Protein AF-A0AA85K5M0-F1 (afdb_monomer_lite)

Organism: Trichobilharzia regenti (NCBI:txid157069)

Foldseek 3Di:
DDDDDDDPPPPPPPPPPPAWEWPDDPPDPDAKEWEQDLVVQFIDIPPFQFIDADVPWWWDWKDKAADPVDDDQPQKGKAADGGVRRGIGIGGHNVSVVVCVVVVVDPCPVQKDKIWMKIWIPDVVTHIYDIGIYMYGYPDDQPWAWPDPDDDFDDDLQADFPDWGDFTATHGNVQVVVCVVPPDPDDRPDDSQNQQSVFDDDLVDQWTQHSSRTIGGRDRNHPPPPPPPVPD

Secondary structure (DSSP, 8-state):
--------------------EESS-TT----EEEEEETTTTEEEEES--BEE--TT--EEEEEEE--SS-PPPTTEEEEEEETTTTEEEEEE-HHHHHHHHHTT--GGGGSEEEEEEEEEESSSSPPBPPPEEEEEEEE-----EES-S-------TTPPTT-EEEE--EE-HHHHHHHTTS-------S--GGGGGG-B--TTSSEEE-TT-EEEESS-S--TTSSSSS--

Structure (mmCIF, N/CA/C/O backbone):
data_AF-A0AA85K5M0-F1
#
_entry.id   AF-A0AA85K5M0-F1
#
loop_
_atom_site.group_PDB
_atom_site.id
_atom_site.type_symbol
_atom_site.label_atom_id
_atom_site.label_alt_id
_atom_site.label_comp_id
_atom_site.label_asym_id
_atom_site.label_entity_id
_atom_site.label_seq_id
_atom_site.pdbx_PDB_ins_code
_atom_site.Cartn_x
_atom_site.Cartn_y
_atom_site.Cartn_z
_atom_site.occupancy
_atom_site.B_iso_or_equiv
_atom_site.auth_seq_id
_atom_site.auth_comp_id
_atom_site.auth_asym_id
_atom_site.auth_atom_id
_atom_site.pdbx_PDB_model_num
ATOM 1 N N . MET A 1 1 ? 5.927 -4.311 75.754 1.00 37.75 1 MET A N 1
ATOM 2 C CA . MET A 1 1 ? 5.612 -3.645 74.472 1.00 37.75 1 MET A CA 1
ATOM 3 C C . MET A 1 1 ? 6.163 -4.507 73.346 1.00 37.75 1 MET A C 1
ATOM 5 O O . MET A 1 1 ? 7.372 -4.647 73.253 1.00 37.75 1 MET A O 1
ATOM 9 N N . LYS A 1 2 ? 5.296 -5.177 72.578 1.00 33.94 2 LYS A N 1
ATOM 10 C CA . LYS A 1 2 ? 5.687 -5.933 71.378 1.00 33.94 2 LYS A CA 1
ATOM 11 C C . LYS A 1 2 ? 5.395 -5.042 70.173 1.00 33.94 2 LYS A C 1
ATOM 13 O O . LYS A 1 2 ? 4.240 -4.689 69.964 1.00 33.94 2 LYS A O 1
ATOM 18 N N . CYS A 1 3 ? 6.429 -4.654 69.432 1.00 29.25 3 CYS A N 1
ATOM 19 C CA . CYS A 1 3 ? 6.264 -3.997 68.139 1.00 29.25 3 CYS A CA 1
ATOM 20 C C . CYS A 1 3 ? 5.833 -5.045 67.113 1.00 29.25 3 CYS A C 1
ATOM 22 O O . CYS A 1 3 ? 6.637 -5.868 66.679 1.00 29.25 3 CYS A O 1
ATOM 24 N N . THR A 1 4 ? 4.556 -5.029 66.748 1.00 36.41 4 THR A N 1
ATOM 25 C CA . THR A 1 4 ? 4.023 -5.776 65.609 1.00 36.41 4 THR A CA 1
ATOM 26 C C . THR A 1 4 ? 4.280 -4.941 64.359 1.00 36.41 4 THR A C 1
ATOM 28 O O . THR A 1 4 ? 3.673 -3.888 64.178 1.00 36.41 4 THR A O 1
ATOM 31 N N . SER A 1 5 ? 5.221 -5.376 63.523 1.00 33.84 5 SER A N 1
ATOM 32 C CA . SER A 1 5 ? 5.479 -4.748 62.227 1.00 33.84 5 SER A CA 1
ATOM 33 C C . SER A 1 5 ? 4.389 -5.187 61.249 1.00 33.84 5 SER A C 1
ATOM 35 O O . SER A 1 5 ? 4.289 -6.369 60.918 1.00 33.84 5 SER A O 1
ATOM 37 N N . ALA A 1 6 ? 3.531 -4.254 60.842 1.00 35.66 6 ALA A N 1
ATOM 38 C CA . ALA A 1 6 ? 2.532 -4.481 59.809 1.00 35.66 6 ALA A CA 1
ATOM 39 C C . ALA A 1 6 ? 3.217 -4.409 58.439 1.00 35.66 6 ALA A C 1
ATOM 41 O O . ALA A 1 6 ? 3.643 -3.344 57.995 1.00 35.66 6 ALA A O 1
ATOM 42 N N . ILE A 1 7 ? 3.332 -5.557 57.775 1.00 39.47 7 ILE A N 1
ATOM 43 C CA . ILE A 1 7 ? 3.756 -5.633 56.378 1.00 39.47 7 ILE A CA 1
ATOM 44 C C . ILE A 1 7 ? 2.566 -5.178 55.531 1.00 39.47 7 ILE A C 1
ATOM 46 O O . ILE A 1 7 ? 1.594 -5.910 55.349 1.00 39.47 7 ILE A O 1
ATOM 50 N N . VAL A 1 8 ? 2.632 -3.942 55.043 1.00 36.53 8 VAL A N 1
ATOM 51 C CA . VAL A 1 8 ? 1.703 -3.417 54.042 1.00 36.53 8 VAL A CA 1
ATOM 52 C C . VAL A 1 8 ? 2.084 -4.038 52.702 1.00 36.53 8 VAL A C 1
ATOM 54 O O . VAL A 1 8 ? 3.072 -3.651 52.080 1.00 36.53 8 VAL A O 1
ATOM 57 N N . PHE A 1 9 ? 1.310 -5.027 52.259 1.00 35.47 9 PHE A N 1
ATOM 58 C CA . PHE A 1 9 ? 1.360 -5.497 50.880 1.00 35.47 9 PHE A CA 1
ATOM 59 C C . PHE A 1 9 ? 0.797 -4.396 49.976 1.00 35.47 9 PHE A C 1
ATOM 61 O O . PHE A 1 9 ? -0.416 -4.239 49.843 1.00 35.47 9 PHE A O 1
ATOM 68 N N . LEU A 1 10 ? 1.687 -3.625 49.351 1.00 37.56 10 LEU A N 1
ATOM 69 C CA . LEU A 1 10 ? 1.360 -2.830 48.172 1.00 37.56 10 LEU A CA 1
ATOM 70 C C . LEU A 1 10 ? 1.069 -3.807 47.027 1.00 37.56 10 LEU A C 1
ATOM 72 O O . LEU A 1 10 ? 1.959 -4.213 46.281 1.00 37.56 10 LEU A O 1
ATOM 76 N N . LEU A 1 11 ? -0.192 -4.222 46.921 1.00 37.44 11 LEU A N 1
ATOM 77 C CA . LEU A 1 11 ? -0.735 -4.806 45.704 1.00 37.44 11 LEU A CA 1
ATOM 78 C C . LEU A 1 11 ? -0.632 -3.738 44.612 1.00 37.44 11 LEU A C 1
ATOM 80 O O . LEU A 1 11 ? -1.493 -2.868 44.494 1.00 37.44 11 LEU A O 1
ATOM 84 N N . ASN A 1 12 ? 0.443 -3.800 43.824 1.00 34.97 12 ASN A N 1
ATOM 85 C CA . ASN A 1 12 ? 0.511 -3.159 42.518 1.00 34.97 12 ASN A CA 1
ATOM 86 C C . ASN A 1 12 ? -0.562 -3.807 41.638 1.00 34.97 12 ASN A C 1
ATOM 88 O O . ASN A 1 12 ? -0.304 -4.760 40.904 1.00 34.97 12 ASN A O 1
ATOM 92 N N . PHE A 1 13 ? -1.790 -3.302 41.740 1.00 36.84 13 PHE A N 1
ATOM 93 C CA . PHE A 1 13 ? -2.783 -3.450 40.694 1.00 36.84 13 PHE A CA 1
ATOM 94 C C . PHE A 1 13 ? -2.228 -2.720 39.472 1.00 36.84 13 PHE A C 1
ATOM 96 O O . PHE A 1 13 ? -2.428 -1.519 39.295 1.00 36.84 13 PHE A O 1
ATOM 103 N N . PHE A 1 14 ? -1.506 -3.449 38.621 1.00 35.06 14 PHE A N 1
ATOM 104 C CA . PHE A 1 14 ? -1.400 -3.076 37.222 1.00 35.06 14 PHE A CA 1
ATOM 105 C C . PHE A 1 14 ? -2.824 -3.121 36.672 1.00 35.06 14 PHE A C 1
ATOM 107 O O . PHE A 1 14 ? -3.333 -4.173 36.290 1.00 35.06 14 PHE A O 1
ATOM 114 N N . LEU A 1 15 ? -3.498 -1.972 36.707 1.00 38.75 15 LEU A N 1
ATOM 115 C CA . LEU A 1 15 ? -4.659 -1.710 35.878 1.00 38.75 15 LEU A CA 1
ATOM 116 C C . LEU A 1 15 ? -4.190 -1.925 34.442 1.00 38.75 15 LEU A C 1
ATOM 118 O O . LEU A 1 15 ? -3.569 -1.050 33.843 1.00 38.75 15 LEU A O 1
ATOM 122 N N . VAL A 1 16 ? -4.451 -3.114 33.901 1.00 43.59 16 VAL A N 1
ATOM 123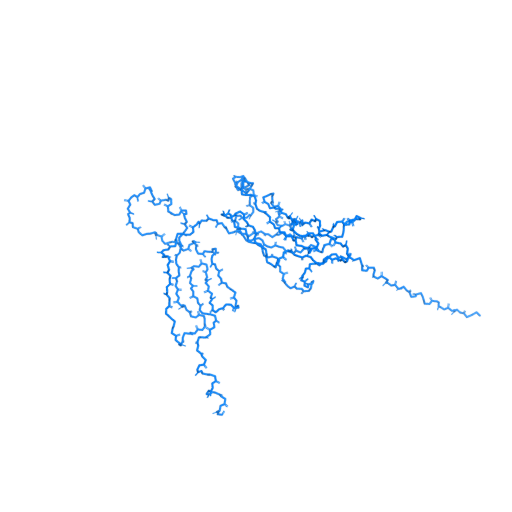 C CA . VAL A 1 16 ? -4.428 -3.335 32.461 1.00 43.59 16 VAL A CA 1
ATOM 124 C C . VAL A 1 16 ? -5.545 -2.449 31.931 1.00 43.59 16 VAL A C 1
ATOM 126 O O . VAL A 1 16 ? -6.713 -2.838 31.918 1.00 43.59 16 VAL A O 1
ATOM 129 N N . GLN A 1 17 ? -5.216 -1.204 31.582 1.00 53.72 17 GLN A N 1
ATOM 130 C CA . GLN A 1 17 ? -6.094 -0.398 30.754 1.00 53.72 17 GLN A CA 1
ATOM 131 C C . GLN A 1 17 ? -6.392 -1.259 29.532 1.00 53.72 17 GLN A C 1
ATOM 133 O O . GLN A 1 17 ? -5.485 -1.641 28.798 1.00 53.72 17 GLN A O 1
ATOM 138 N N . SER A 1 18 ? -7.657 -1.650 29.399 1.00 60.44 18 SER A N 1
ATOM 139 C CA . SER A 1 18 ? -8.176 -2.444 28.292 1.00 60.44 18 SER A CA 1
ATOM 140 C C . SER A 1 18 ? -7.853 -1.703 26.994 1.00 60.44 18 SER A C 1
ATOM 142 O O . SER A 1 18 ? -8.544 -0.755 26.626 1.00 60.44 18 SER A O 1
ATOM 144 N N . GLN A 1 19 ? -6.737 -2.078 26.375 1.00 74.19 19 GLN A N 1
ATOM 145 C CA . GLN A 1 19 ? -6.195 -1.438 25.191 1.00 74.19 19 GLN A CA 1
ATOM 146 C C . GLN A 1 19 ? -6.710 -2.166 23.951 1.00 74.19 19 GLN A C 1
ATOM 148 O O . GLN A 1 19 ? -6.776 -3.394 23.936 1.00 74.19 19 GLN A O 1
ATOM 153 N N . LEU A 1 20 ? -7.076 -1.413 22.914 1.00 86.25 20 LEU A N 1
ATOM 154 C CA . LEU A 1 20 ? -7.361 -1.984 21.601 1.00 86.25 20 LEU A CA 1
ATOM 155 C C . LEU A 1 20 ? -6.067 -2.597 21.043 1.00 86.25 20 LEU A C 1
ATOM 157 O O . LEU A 1 20 ? -5.004 -1.990 21.160 1.00 86.25 20 LEU A O 1
ATOM 161 N N . LEU A 1 21 ? -6.129 -3.782 20.441 1.00 89.00 21 LEU A N 1
ATOM 162 C CA . LEU A 1 21 ? -4.938 -4.479 19.946 1.00 89.00 21 LEU A CA 1
ATOM 163 C C . LEU A 1 21 ? -5.005 -4.661 18.433 1.00 89.00 21 LEU A C 1
ATOM 165 O O . LEU A 1 21 ? -6.074 -4.914 17.880 1.00 89.00 21 LEU A O 1
ATOM 169 N N . TRP A 1 22 ? -3.853 -4.558 17.772 1.00 89.62 22 TRP A N 1
ATOM 170 C CA . TRP A 1 22 ? -3.711 -4.994 16.384 1.00 89.62 22 TRP A CA 1
ATOM 171 C C . TRP A 1 22 ? -3.955 -6.502 16.276 1.00 89.62 22 TRP A C 1
ATOM 173 O O . TRP A 1 22 ? -3.716 -7.243 17.230 1.00 89.62 22 TRP A O 1
ATOM 183 N N . ASN A 1 23 ? -4.403 -6.972 15.111 1.00 85.81 23 ASN A N 1
ATOM 184 C CA . ASN A 1 23 ? -4.637 -8.398 14.864 1.00 85.81 23 ASN A CA 1
ATOM 185 C C . ASN A 1 23 ? -3.345 -9.195 14.563 1.00 85.81 23 ASN A C 1
ATOM 187 O O . ASN A 1 23 ? -3.348 -10.168 13.815 1.00 85.81 23 ASN A O 1
ATOM 191 N N . PHE A 1 24 ? -2.222 -8.773 15.140 1.00 80.44 24 PHE A N 1
ATOM 192 C CA . PHE A 1 24 ? -0.950 -9.492 15.140 1.00 80.44 24 PHE A CA 1
ATOM 193 C C . PHE A 1 24 ? -0.257 -9.301 16.490 1.00 80.44 24 PHE A C 1
ATOM 195 O O . PHE A 1 24 ? -0.578 -8.387 17.254 1.00 80.44 24 PHE A O 1
ATOM 202 N N . SER A 1 25 ? 0.679 -10.196 16.815 1.00 73.94 25 SER A N 1
ATOM 203 C CA . SER A 1 25 ? 1.317 -10.215 18.135 1.00 73.94 25 SER A CA 1
ATOM 204 C C . SER A 1 25 ? 2.080 -8.910 18.423 1.00 73.94 25 SER A C 1
ATOM 206 O O . SER A 1 25 ? 2.873 -8.487 17.583 1.00 73.94 25 SER A O 1
ATOM 208 N N . PRO A 1 26 ? 1.975 -8.320 19.631 1.00 68.19 26 PRO A N 1
ATOM 209 C CA . PRO A 1 26 ? 2.820 -7.195 20.047 1.00 68.19 26 PRO A CA 1
ATOM 210 C C . PRO A 1 26 ? 4.323 -7.518 20.086 1.00 68.19 26 PRO A C 1
ATOM 212 O O . PRO A 1 26 ? 5.148 -6.612 20.095 1.00 68.19 26 PRO A O 1
ATOM 215 N N . SER A 1 27 ? 4.695 -8.801 20.131 1.00 69.12 27 SER A N 1
ATOM 216 C CA . SER A 1 27 ? 6.088 -9.258 20.017 1.00 69.12 27 SER A CA 1
ATOM 217 C C . SER A 1 27 ? 6.521 -9.536 18.572 1.00 69.12 27 SER A C 1
ATOM 219 O O . SER A 1 27 ? 7.646 -9.988 18.344 1.00 69.12 27 SER A O 1
ATOM 221 N N . SER A 1 28 ? 5.634 -9.306 17.600 1.00 67.81 28 SER A N 1
ATOM 222 C CA . SER A 1 28 ? 5.913 -9.520 16.185 1.00 67.81 28 SER A CA 1
ATOM 223 C C . SER A 1 28 ? 6.978 -8.543 15.688 1.00 67.81 28 SER A C 1
ATOM 225 O O . SER A 1 28 ? 7.008 -7.373 16.072 1.00 67.81 28 SER A O 1
ATOM 227 N N . LYS A 1 29 ? 7.846 -9.026 14.795 1.00 70.25 29 LYS A N 1
ATOM 228 C CA . LYS A 1 29 ? 8.736 -8.170 13.996 1.00 70.25 29 LYS A CA 1
ATOM 229 C C . LYS A 1 29 ? 8.026 -7.593 12.767 1.00 70.25 29 LYS A C 1
ATOM 231 O O . LYS A 1 29 ? 8.662 -6.898 11.980 1.00 70.25 29 LYS A O 1
ATOM 236 N N . GLU A 1 30 ? 6.748 -7.916 12.573 1.00 65.62 30 GLU A N 1
ATOM 237 C CA . GLU A 1 30 ? 5.956 -7.416 11.457 1.00 65.62 30 GLU A CA 1
ATOM 238 C C . GLU A 1 30 ? 5.788 -5.900 11.541 1.00 65.62 30 GLU A C 1
ATOM 240 O O . GLU A 1 30 ? 5.463 -5.315 12.578 1.00 65.62 30 GLU A O 1
ATOM 245 N N . VAL A 1 31 ? 6.003 -5.272 10.396 1.00 76.81 31 VAL A N 1
ATOM 246 C CA . VAL A 1 31 ? 5.772 -3.857 10.144 1.00 76.81 31 VAL A CA 1
ATOM 247 C C . VAL A 1 31 ? 4.707 -3.790 9.062 1.00 76.81 31 VAL A C 1
ATOM 249 O O . VAL A 1 31 ? 4.660 -4.653 8.187 1.00 76.81 31 VAL A O 1
ATOM 252 N N . PHE A 1 32 ? 3.840 -2.782 9.105 1.00 84.31 32 PHE A N 1
ATOM 253 C CA . PHE A 1 32 ? 2.934 -2.568 7.987 1.00 84.31 32 PHE A CA 1
ATOM 254 C C . PHE A 1 32 ? 3.726 -2.091 6.767 1.00 84.31 32 PHE A C 1
ATOM 256 O O . PHE A 1 32 ? 4.461 -1.106 6.838 1.00 84.31 32 PHE A O 1
ATOM 263 N N . HIS A 1 33 ? 3.538 -2.759 5.641 1.00 83.50 33 HIS A N 1
ATOM 264 C CA . HIS A 1 33 ? 4.031 -2.353 4.335 1.00 83.50 33 HIS A CA 1
ATOM 265 C C . HIS A 1 33 ? 2.845 -1.875 3.505 1.00 83.50 33 HIS A C 1
ATOM 267 O O . HIS A 1 33 ? 1.911 -2.636 3.253 1.00 83.50 33 HIS A O 1
ATOM 273 N N . ALA A 1 34 ? 2.863 -0.604 3.120 1.00 84.94 34 ALA A N 1
ATOM 274 C CA . ALA A 1 34 ? 1.849 0.022 2.292 1.00 84.94 34 ALA A CA 1
ATOM 275 C C . ALA A 1 34 ? 2.404 0.285 0.892 1.00 84.94 34 ALA A C 1
ATOM 277 O O . ALA A 1 34 ? 3.422 0.948 0.739 1.00 84.94 34 ALA A O 1
ATOM 278 N N . TYR A 1 35 ? 1.710 -0.190 -0.131 1.00 78.69 35 TYR A N 1
ATOM 279 C CA . TYR A 1 35 ? 2.065 -0.003 -1.529 1.00 78.69 35 TYR A CA 1
ATOM 280 C C . TYR A 1 35 ? 1.108 1.002 -2.145 1.00 78.69 35 TYR A C 1
ATOM 282 O O . TYR A 1 35 ? -0.088 0.727 -2.273 1.00 78.69 35 TYR A O 1
ATOM 290 N N . VAL A 1 36 ? 1.628 2.171 -2.506 1.00 81.38 36 VAL A N 1
ATOM 291 C CA . VAL A 1 36 ? 0.856 3.218 -3.177 1.00 81.38 36 VAL A CA 1
ATOM 292 C C . VAL A 1 36 ? 0.975 3.003 -4.677 1.00 81.38 36 VAL A C 1
ATOM 294 O O . VAL A 1 36 ? 2.067 3.106 -5.232 1.00 81.38 36 VAL A O 1
ATOM 297 N N . ASN A 1 37 ? -0.146 2.691 -5.324 1.00 70.94 37 ASN A N 1
ATOM 298 C CA . ASN A 1 37 ? -0.231 2.575 -6.773 1.00 70.94 37 ASN A CA 1
ATOM 299 C C . ASN A 1 37 ? -0.853 3.849 -7.342 1.00 70.94 37 ASN A C 1
ATOM 301 O O . ASN A 1 37 ? -2.066 4.053 -7.254 1.00 70.94 37 ASN A O 1
ATOM 305 N N . GLU A 1 38 ? -0.002 4.685 -7.928 1.00 69.44 38 GLU A N 1
ATOM 306 C CA . GLU A 1 38 ? -0.377 5.968 -8.522 1.00 69.44 38 GLU A CA 1
ATOM 307 C C . GLU A 1 38 ? -1.422 5.795 -9.637 1.00 69.44 38 GLU A C 1
ATOM 309 O O . GLU A 1 38 ? -2.438 6.483 -9.654 1.00 69.44 38 GLU A O 1
ATOM 314 N N . LYS A 1 39 ? -1.251 4.795 -10.515 1.00 63.78 39 LYS A N 1
ATOM 315 C CA . LYS A 1 39 ? -2.137 4.568 -11.669 1.00 63.78 39 LYS A CA 1
ATOM 316 C C . LYS A 1 39 ? -3.558 4.192 -11.259 1.00 63.78 39 LYS A C 1
ATOM 318 O O . LYS A 1 39 ? -4.525 4.640 -11.875 1.00 63.78 39 LYS A O 1
ATOM 323 N N . THR A 1 40 ? -3.694 3.307 -10.275 1.00 65.44 40 THR A N 1
ATOM 324 C CA . THR A 1 40 ? -5.007 2.839 -9.802 1.00 65.44 40 THR A CA 1
ATOM 325 C C . THR A 1 40 ? -5.555 3.682 -8.660 1.00 65.44 40 THR A C 1
ATOM 327 O O . THR A 1 40 ? -6.658 3.403 -8.197 1.00 65.44 40 THR A O 1
ATOM 330 N N . HIS A 1 41 ? -4.811 4.696 -8.209 1.00 72.31 41 HIS A N 1
ATOM 331 C CA . HIS A 1 41 ? -5.139 5.529 -7.054 1.00 72.31 41 HIS A CA 1
ATOM 332 C C . HIS A 1 41 ? -5.504 4.710 -5.808 1.00 72.31 41 HIS A C 1
ATOM 334 O O . HIS A 1 41 ? -6.441 5.025 -5.074 1.00 72.31 41 HIS A O 1
ATOM 340 N N . SER A 1 42 ? -4.778 3.616 -5.579 1.00 78.19 42 SER A N 1
ATOM 341 C CA . SER A 1 42 ? -5.089 2.660 -4.516 1.00 78.19 42 SER A CA 1
ATOM 342 C C . SER A 1 42 ? -3.887 2.405 -3.626 1.00 78.19 42 SER A C 1
ATOM 344 O O . SER A 1 42 ? -2.763 2.311 -4.121 1.00 78.19 42 SER A O 1
ATOM 346 N N . ILE A 1 43 ? -4.141 2.187 -2.338 1.00 84.75 43 ILE A N 1
ATOM 347 C CA . ILE A 1 43 ? -3.126 1.754 -1.380 1.00 84.75 43 ILE A CA 1
ATOM 348 C C . ILE A 1 43 ? -3.457 0.337 -0.926 1.00 84.75 43 ILE A C 1
ATOM 350 O O . ILE A 1 43 ? -4.569 0.064 -0.477 1.00 84.75 43 ILE A O 1
ATOM 354 N N . GLN A 1 44 ? -2.486 -0.564 -1.033 1.00 82.06 44 GLN A N 1
ATOM 355 C CA . GLN A 1 44 ? -2.577 -1.917 -0.484 1.00 82.06 44 GLN A CA 1
ATOM 356 C C . GLN A 1 44 ? -1.680 -2.020 0.742 1.00 82.06 44 GLN A C 1
ATOM 358 O O . GLN A 1 44 ? -0.541 -1.574 0.686 1.00 82.06 44 GLN A O 1
ATOM 363 N N . VAL A 1 45 ? -2.173 -2.588 1.844 1.00 83.38 45 VAL A N 1
ATOM 364 C CA . VAL A 1 45 ? -1.427 -2.665 3.110 1.00 83.38 45 VAL A CA 1
ATOM 365 C C . VAL A 1 45 ? -1.324 -4.111 3.581 1.00 83.38 45 VAL A C 1
ATOM 367 O O . VAL A 1 45 ? -2.331 -4.821 3.619 1.00 83.38 45 VAL A O 1
ATOM 370 N N . PHE A 1 46 ? -0.112 -4.519 3.957 1.00 77.25 46 PHE A N 1
ATOM 371 C CA . PHE A 1 46 ? 0.207 -5.849 4.469 1.00 77.25 46 PHE A CA 1
ATOM 372 C C . PHE A 1 46 ? 0.981 -5.760 5.796 1.00 77.25 46 PHE A C 1
ATOM 374 O O . PHE A 1 46 ? 1.972 -5.037 5.851 1.00 77.25 46 PHE A O 1
ATOM 381 N N . PRO A 1 47 ? 0.579 -6.489 6.854 1.00 83.69 47 PRO A N 1
ATOM 382 C CA . PRO A 1 47 ? -0.694 -7.208 6.969 1.00 83.69 47 PRO A CA 1
ATOM 383 C C . PRO A 1 47 ? -1.889 -6.246 6.85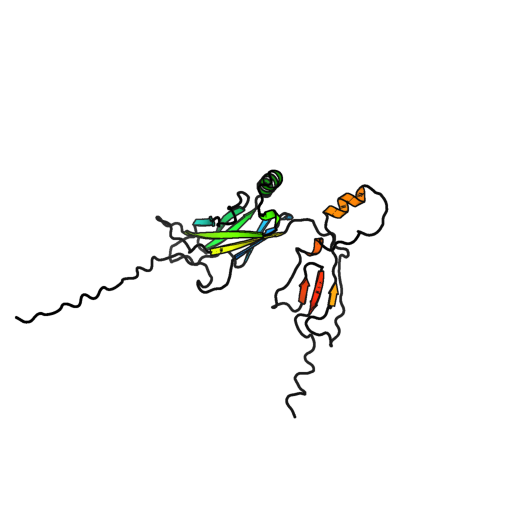3 1.00 83.69 47 PRO A C 1
ATOM 385 O O . PRO A 1 47 ? -1.730 -5.029 6.952 1.00 83.69 47 PRO A O 1
ATOM 388 N N . SER A 1 48 ? -3.091 -6.768 6.599 1.00 86.00 48 SER A N 1
ATOM 389 C CA . SER A 1 48 ? -4.280 -5.913 6.502 1.00 86.00 48 SER A CA 1
ATOM 390 C C . SER A 1 48 ? -4.484 -5.119 7.793 1.00 86.00 48 SER A C 1
ATOM 392 O O . SER A 1 48 ? -4.245 -5.624 8.891 1.00 86.00 48 SER A O 1
ATOM 394 N N . ILE A 1 49 ? -4.947 -3.874 7.668 1.00 91.38 49 ILE A N 1
ATOM 395 C CA . ILE A 1 49 ? -5.236 -3.024 8.825 1.00 91.38 49 ILE A CA 1
ATOM 396 C C . ILE A 1 49 ? -6.458 -3.601 9.533 1.00 91.38 49 ILE A C 1
ATOM 398 O O . ILE A 1 49 ? -7.598 -3.399 9.112 1.00 91.38 49 ILE A O 1
ATOM 402 N N . GLN A 1 50 ? -6.200 -4.339 10.605 1.00 93.25 50 GLN A N 1
ATOM 403 C CA . GLN A 1 50 ? -7.231 -4.948 11.419 1.00 93.25 50 GLN A CA 1
ATOM 404 C C . GLN A 1 50 ? -6.862 -4.857 12.894 1.00 93.25 50 GLN A C 1
ATOM 406 O O . GLN A 1 50 ? -5.734 -5.155 13.296 1.00 93.25 50 GLN A O 1
ATOM 411 N N . VAL A 1 51 ? -7.837 -4.464 13.701 1.00 91.75 51 VAL A N 1
ATOM 412 C CA . VAL A 1 51 ? -7.781 -4.560 15.160 1.00 91.75 51 VAL A CA 1
ATOM 413 C C . VAL A 1 51 ? -8.665 -5.699 15.636 1.00 91.75 51 VAL A C 1
ATOM 415 O O . VAL A 1 51 ? -9.610 -6.067 14.947 1.00 91.75 51 VAL A O 1
ATOM 418 N N . ASN A 1 52 ? -8.380 -6.223 16.823 1.00 87.56 52 ASN A N 1
ATOM 419 C CA . ASN A 1 52 ? -9.289 -7.098 17.552 1.00 87.56 52 ASN A CA 1
ATOM 420 C C . ASN A 1 52 ? -10.168 -6.221 18.446 1.00 87.56 52 ASN A C 1
ATOM 422 O O . ASN A 1 52 ? -9.679 -5.756 19.485 1.00 87.56 52 ASN A O 1
ATOM 426 N N . PRO A 1 53 ? -11.425 -5.935 18.052 1.00 78.56 53 PRO A N 1
ATOM 427 C CA . PRO A 1 53 ? -12.306 -5.137 18.882 1.00 78.56 53 PRO A CA 1
ATOM 428 C C . PRO A 1 53 ? -12.552 -5.888 20.191 1.00 78.56 53 PRO A C 1
ATOM 430 O O . PRO A 1 53 ? -12.777 -7.099 20.210 1.00 78.56 53 PRO A O 1
ATOM 433 N N . ILE A 1 54 ? -12.467 -5.168 21.306 1.00 79.88 54 ILE A N 1
ATOM 434 C CA . ILE A 1 54 ? -12.878 -5.698 22.609 1.00 79.88 54 ILE A CA 1
ATOM 435 C C . ILE A 1 54 ? -14.404 -5.879 22.569 1.00 79.88 54 ILE A C 1
ATOM 437 O O . ILE A 1 54 ? -15.068 -5.178 21.810 1.00 79.88 54 ILE A O 1
ATOM 441 N N . ALA A 1 55 ? -14.967 -6.796 23.364 1.00 73.31 55 ALA A N 1
ATOM 442 C CA . ALA A 1 55 ? -16.417 -7.004 23.428 1.00 73.31 55 ALA A CA 1
ATOM 443 C C . ALA A 1 55 ? -17.182 -5.662 23.500 1.00 73.31 55 ALA A C 1
ATOM 445 O O . ALA A 1 55 ? -16.845 -4.798 24.312 1.00 73.31 55 ALA A O 1
ATOM 446 N N . ASP A 1 56 ? -18.152 -5.497 22.594 1.00 73.31 56 ASP A N 1
ATOM 447 C CA . ASP A 1 56 ? -18.995 -4.307 22.386 1.00 73.31 56 ASP A CA 1
ATOM 448 C C . ASP A 1 56 ? -18.281 -3.014 21.928 1.00 73.31 56 ASP A C 1
ATOM 450 O O . ASP A 1 56 ? -18.902 -1.952 21.844 1.00 73.31 56 ASP A O 1
ATOM 454 N N . SER A 1 57 ? -16.992 -3.081 21.582 1.00 83.06 57 SER A N 1
ATOM 455 C CA . SER A 1 57 ? -16.229 -1.974 20.995 1.00 83.06 57 SER A CA 1
ATOM 456 C C . SER A 1 57 ? -16.236 -2.043 19.463 1.00 83.06 57 SER A C 1
ATOM 458 O O . SER A 1 57 ? -16.186 -3.121 18.874 1.00 83.06 57 SER A O 1
ATOM 460 N N . LYS A 1 58 ? -16.288 -0.876 18.812 1.00 92.12 58 LYS A N 1
ATOM 461 C CA . LYS A 1 58 ? -16.294 -0.717 17.351 1.00 92.12 58 LYS A CA 1
ATOM 462 C C . LYS A 1 58 ? -15.135 0.161 16.914 1.00 92.12 58 LYS A C 1
ATOM 464 O O . LYS A 1 58 ? -14.831 1.152 17.577 1.00 92.12 58 LYS A O 1
ATOM 469 N N . LEU A 1 59 ? -14.509 -0.162 15.787 1.00 94.75 59 LEU A N 1
ATOM 470 C CA . LEU A 1 59 ? -13.469 0.680 15.199 1.00 94.75 59 LEU A CA 1
ATOM 471 C C . LEU A 1 59 ? -14.083 1.982 14.660 1.00 94.75 59 LEU A C 1
ATOM 473 O O . LEU A 1 59 ? -14.997 1.941 13.844 1.00 94.75 59 LEU A O 1
ATOM 477 N N . CYS A 1 60 ? -13.549 3.132 15.081 1.00 95.44 60 CYS A N 1
ATOM 478 C CA . CYS A 1 60 ? -14.066 4.454 14.709 1.00 95.44 60 CYS A CA 1
ATOM 479 C C . CYS A 1 60 ? -13.127 5.222 13.780 1.00 95.44 60 CYS A C 1
ATOM 481 O O . CYS A 1 60 ? -13.571 5.959 12.904 1.00 95.44 60 CYS A O 1
ATOM 483 N N . SER A 1 61 ? -11.814 5.073 13.970 1.00 96.69 61 SER A N 1
ATOM 484 C CA . SER A 1 61 ? -10.843 5.790 13.145 1.00 96.69 61 SER A CA 1
ATOM 485 C C . SER A 1 61 ? -9.521 5.053 13.001 1.00 96.69 61 SER A C 1
ATOM 487 O O . SER A 1 61 ? -9.060 4.366 13.917 1.00 96.69 61 SER A O 1
ATOM 489 N N . ILE A 1 62 ? -8.906 5.263 11.837 1.00 97.94 62 ILE A N 1
ATOM 490 C CA . ILE A 1 62 ? -7.523 4.918 11.527 1.00 97.94 62 ILE A CA 1
ATOM 491 C C . ILE A 1 62 ? -6.768 6.226 11.327 1.00 97.94 62 ILE A C 1
ATOM 493 O O . ILE A 1 62 ? -7.157 7.057 10.511 1.00 97.94 62 ILE A O 1
ATOM 497 N N . VAL A 1 63 ? -5.693 6.410 12.081 1.00 97.25 63 VAL A N 1
ATOM 498 C CA . VAL A 1 63 ? -4.924 7.651 12.123 1.00 97.25 63 VAL A CA 1
ATOM 499 C C . VAL A 1 63 ? -3.479 7.345 11.761 1.00 97.25 63 VAL A C 1
ATOM 501 O O . VAL A 1 63 ? -2.848 6.481 12.372 1.00 97.25 63 VAL A O 1
ATOM 504 N N . LEU A 1 64 ? -2.954 8.070 10.776 1.00 96.75 64 LEU A N 1
ATOM 505 C CA . LEU A 1 64 ? -1.524 8.114 10.494 1.00 96.75 64 LEU A CA 1
ATOM 506 C C . LEU A 1 64 ? -0.882 9.211 11.344 1.00 96.75 64 LEU A C 1
ATOM 508 O O . LEU A 1 64 ? -1.474 10.265 11.567 1.00 96.75 64 LEU A O 1
ATOM 512 N N . LEU A 1 65 ? 0.320 8.948 11.836 1.00 96.06 65 LEU A N 1
ATOM 513 C CA . LEU A 1 65 ? 1.089 9.852 12.680 1.00 96.06 65 LEU A CA 1
ATOM 514 C C . LEU A 1 65 ? 2.465 10.094 12.049 1.00 96.06 65 LEU A C 1
ATOM 516 O O . LEU A 1 65 ? 3.034 9.164 11.460 1.00 96.06 65 LEU A O 1
ATOM 520 N N . PRO A 1 66 ? 3.015 11.311 12.196 1.00 94.19 66 PRO A N 1
ATOM 521 C CA . PRO A 1 66 ? 4.333 11.633 11.678 1.00 94.19 66 PRO A CA 1
ATOM 522 C C . PRO A 1 66 ? 5.429 10.875 12.437 1.00 94.19 66 PRO A C 1
ATOM 524 O O . PRO A 1 66 ? 5.226 10.350 13.538 1.00 94.19 66 PRO A O 1
ATOM 527 N N . THR A 1 67 ? 6.614 10.844 11.843 1.00 91.06 67 THR A N 1
ATOM 528 C CA . THR A 1 67 ? 7.866 10.452 12.498 1.00 91.06 67 THR A CA 1
ATOM 529 C C . THR A 1 67 ? 8.813 11.647 12.545 1.00 91.06 67 THR A C 1
ATOM 531 O O . THR A 1 67 ? 8.519 12.705 11.999 1.00 91.06 67 THR A O 1
ATOM 534 N N . GLU A 1 68 ? 9.981 11.483 13.166 1.00 87.62 68 GLU A N 1
ATOM 535 C CA . GLU A 1 68 ? 11.039 12.505 13.138 1.00 87.62 68 GLU A CA 1
ATOM 536 C C . GLU A 1 68 ? 11.503 12.848 11.715 1.00 87.62 68 GLU A C 1
ATOM 538 O O . GLU A 1 68 ? 12.049 13.924 11.489 1.00 87.62 68 GLU A O 1
ATOM 543 N N . ARG A 1 69 ? 11.319 11.918 10.767 1.00 82.31 69 ARG A N 1
ATOM 544 C CA . ARG A 1 69 ? 11.782 12.058 9.384 1.00 82.31 69 ARG A CA 1
ATOM 545 C C . ARG A 1 69 ? 10.692 12.439 8.407 1.00 82.31 69 ARG A C 1
ATOM 547 O O . ARG A 1 69 ? 11.042 12.974 7.370 1.00 82.31 69 ARG A O 1
ATOM 554 N N . ASN A 1 70 ? 9.435 12.090 8.683 1.00 87.62 70 ASN A N 1
ATOM 555 C CA . ASN A 1 70 ? 8.359 12.238 7.713 1.00 87.62 70 ASN A CA 1
ATOM 556 C C . ASN A 1 70 ? 7.082 12.784 8.347 1.00 87.62 70 ASN A C 1
ATOM 558 O O . ASN A 1 70 ? 6.567 12.233 9.325 1.00 87.62 70 ASN A O 1
ATOM 562 N N . ASN A 1 71 ? 6.531 13.822 7.721 1.00 90.00 71 ASN A N 1
ATOM 563 C CA . ASN A 1 71 ? 5.173 14.284 7.989 1.00 90.00 71 ASN A CA 1
ATOM 564 C C . ASN A 1 71 ? 4.151 13.376 7.295 1.00 90.00 71 ASN A C 1
ATOM 566 O O . ASN A 1 71 ? 4.450 12.745 6.282 1.00 90.00 71 ASN A O 1
ATOM 570 N N . VAL A 1 72 ? 2.932 13.316 7.837 1.00 91.31 72 VAL A N 1
ATOM 571 C CA . VAL A 1 72 ? 1.826 12.606 7.181 1.00 91.31 72 VAL A CA 1
ATOM 572 C C . VAL A 1 72 ? 1.401 13.412 5.951 1.00 91.31 72 VAL A C 1
ATOM 574 O O . VAL A 1 72 ? 1.047 14.576 6.120 1.00 91.31 72 VAL A O 1
ATOM 577 N N . PRO A 1 73 ? 1.423 12.838 4.737 1.00 89.25 73 PRO A N 1
ATOM 578 C CA . PRO A 1 73 ? 0.989 13.562 3.552 1.00 89.25 73 PRO A CA 1
ATOM 579 C C . PRO A 1 73 ? -0.535 13.687 3.478 1.00 89.25 73 PRO A C 1
ATOM 581 O O . PRO A 1 73 ? -1.248 12.707 3.693 1.00 89.25 73 PRO A O 1
ATOM 584 N N . ASP A 1 74 ? -1.026 14.855 3.066 1.00 90.31 74 ASP A N 1
ATOM 585 C CA . ASP A 1 74 ? -2.468 15.145 2.970 1.00 90.31 74 ASP A CA 1
ATOM 586 C C . ASP A 1 74 ? -3.187 14.318 1.893 1.00 90.31 74 ASP A C 1
ATOM 588 O O . ASP A 1 74 ? -4.405 14.147 1.923 1.00 90.31 74 ASP A O 1
ATOM 592 N N . PHE A 1 75 ? -2.435 13.756 0.943 1.00 90.12 75 PHE A N 1
ATOM 593 C CA . PHE A 1 75 ? -2.965 12.865 -0.086 1.00 90.12 75 PHE A CA 1
ATOM 594 C C . PHE A 1 75 ? -3.208 11.428 0.403 1.00 90.12 75 PHE A C 1
ATOM 596 O O . PHE A 1 75 ? -3.625 10.589 -0.397 1.00 90.12 75 PHE A O 1
ATOM 603 N N . ILE A 1 76 ? -2.961 11.117 1.682 1.00 92.56 76 ILE A N 1
ATOM 604 C CA . ILE A 1 76 ? -3.222 9.800 2.275 1.00 92.56 76 ILE A CA 1
ATOM 605 C C . ILE A 1 76 ? -4.178 9.941 3.445 1.00 92.56 76 ILE A C 1
ATOM 607 O O . ILE A 1 76 ? -3.984 10.759 4.340 1.00 92.56 76 ILE A O 1
ATOM 611 N N . THR A 1 77 ? -5.192 9.083 3.491 1.00 95.25 77 THR A N 1
ATOM 612 C CA . THR A 1 77 ? -6.171 9.105 4.583 1.00 95.25 77 THR A CA 1
ATOM 613 C C . THR A 1 77 ? -6.476 7.700 5.075 1.00 95.25 77 THR A C 1
ATOM 615 O O . THR A 1 77 ? -6.623 6.773 4.278 1.00 95.25 77 THR A O 1
ATOM 618 N N . GLY A 1 78 ? -6.563 7.541 6.397 1.00 96.81 78 GLY A N 1
ATOM 619 C CA . GLY A 1 78 ? -7.036 6.318 7.036 1.00 96.81 78 GLY A CA 1
ATOM 620 C C . GLY A 1 78 ? -8.554 6.307 7.157 1.00 96.81 78 GLY A C 1
ATOM 621 O O . GLY A 1 78 ? -9.153 7.276 7.612 1.00 96.81 78 GLY A O 1
ATOM 622 N N . ASN A 1 79 ? -9.174 5.199 6.764 1.00 97.12 79 ASN A N 1
ATOM 623 C CA . ASN A 1 79 ? -10.620 5.024 6.741 1.00 97.12 79 ASN A CA 1
ATOM 624 C C . ASN A 1 79 ? -11.015 3.706 7.411 1.00 97.12 79 ASN A C 1
ATOM 626 O O . ASN A 1 79 ? -10.220 2.764 7.488 1.00 97.12 79 ASN A O 1
ATOM 630 N N . VAL A 1 80 ? -12.259 3.633 7.882 1.00 96.69 80 VAL A N 1
ATOM 631 C CA . VAL A 1 80 ? -12.836 2.405 8.437 1.00 96.69 80 VAL A CA 1
ATOM 632 C C . VAL A 1 80 ? -13.635 1.693 7.354 1.00 96.69 80 VAL A C 1
ATOM 634 O O . VAL A 1 80 ? -14.492 2.301 6.719 1.00 96.69 80 VAL A O 1
ATOM 637 N N . LEU A 1 81 ? -13.338 0.412 7.141 1.00 94.31 81 LEU A N 1
ATOM 638 C CA . LEU A 1 81 ? -14.049 -0.451 6.197 1.00 94.31 81 LEU A CA 1
ATOM 639 C C . LEU A 1 81 ? -15.226 -1.161 6.873 1.00 94.31 81 LEU A C 1
ATOM 641 O O . LEU A 1 81 ? -16.330 -1.177 6.340 1.00 94.31 81 LEU A O 1
ATOM 645 N N . ASP A 1 82 ? -14.981 -1.756 8.040 1.00 93.00 82 ASP A N 1
ATOM 646 C CA . ASP A 1 82 ? -15.976 -2.504 8.810 1.00 93.00 82 ASP A CA 1
ATOM 647 C C . ASP A 1 82 ? -15.721 -2.240 10.297 1.00 93.00 82 ASP A C 1
ATOM 649 O O . ASP A 1 82 ? -14.712 -2.680 10.859 1.00 93.00 82 ASP A O 1
ATOM 653 N N . GLN A 1 83 ? -16.617 -1.468 10.915 1.00 94.62 83 GLN A N 1
ATOM 654 C CA . GLN A 1 83 ? -16.481 -1.038 12.307 1.00 94.62 83 GLN A CA 1
ATOM 655 C C . GLN A 1 83 ? -16.571 -2.218 13.281 1.00 94.62 83 GLN A C 1
ATOM 657 O O . GLN A 1 83 ? -15.843 -2.244 14.273 1.00 94.62 83 GLN A O 1
ATOM 662 N N . ASP A 1 84 ? -17.441 -3.189 12.991 1.00 91.94 84 ASP A N 1
ATOM 663 C CA . ASP A 1 84 ? -17.747 -4.311 13.882 1.00 91.94 84 ASP A CA 1
ATOM 664 C C . ASP A 1 84 ? -16.658 -5.387 13.817 1.00 91.94 84 ASP A C 1
ATOM 666 O O . ASP A 1 84 ? -16.331 -6.013 14.822 1.00 91.94 84 ASP A O 1
ATOM 670 N N . LYS A 1 85 ? -16.047 -5.579 12.642 1.00 90.81 85 LYS A N 1
ATOM 671 C CA . LYS A 1 85 ? -14.924 -6.517 12.459 1.00 90.81 85 LYS A CA 1
ATOM 672 C C . LYS A 1 85 ? -13.545 -5.883 12.644 1.00 90.81 85 LYS A C 1
ATOM 674 O O . LYS A 1 85 ? -12.535 -6.582 12.552 1.00 90.81 85 LYS A O 1
ATOM 679 N N . GLY A 1 86 ? -13.496 -4.573 12.879 1.00 93.50 86 GLY A N 1
ATOM 680 C CA . GLY A 1 86 ? -12.260 -3.839 13.125 1.00 93.50 86 GLY A CA 1
ATOM 681 C C . GLY A 1 86 ? -11.371 -3.660 11.895 1.00 93.50 86 GLY A C 1
ATOM 682 O O . GLY A 1 86 ? -10.158 -3.534 12.060 1.00 93.50 86 GLY A O 1
ATOM 683 N N . TYR A 1 87 ? -11.930 -3.658 10.679 1.00 93.44 87 TYR A N 1
ATOM 684 C CA . TYR A 1 87 ? -11.156 -3.472 9.447 1.00 93.44 87 TYR A CA 1
ATOM 685 C C . TYR A 1 87 ? -11.030 -1.999 9.065 1.00 93.44 87 TYR A C 1
ATOM 687 O O . TYR A 1 87 ? -12.019 -1.267 8.997 1.00 93.44 87 TYR A O 1
ATOM 695 N N . GLY A 1 88 ? -9.808 -1.591 8.735 1.00 94.56 88 GLY A N 1
ATOM 696 C CA . GLY A 1 88 ? -9.482 -0.290 8.167 1.00 94.56 88 GLY A CA 1
ATOM 697 C C . GLY A 1 88 ? -8.807 -0.404 6.803 1.00 94.56 88 GLY A C 1
ATOM 698 O O . GLY A 1 88 ? -8.396 -1.481 6.374 1.00 94.56 88 GLY A O 1
ATOM 699 N N . TYR A 1 89 ? -8.676 0.725 6.117 1.00 93.62 89 TYR A N 1
ATOM 700 C CA . TYR A 1 89 ? -7.948 0.833 4.854 1.00 93.62 89 TYR A CA 1
ATOM 701 C C . TYR A 1 89 ? -7.383 2.241 4.672 1.00 93.62 89 TYR A C 1
ATOM 703 O O . TYR A 1 89 ? -7.767 3.172 5.382 1.00 93.62 89 TYR A O 1
ATOM 711 N N . LEU A 1 90 ? -6.458 2.396 3.727 1.00 95.38 90 LEU A N 1
ATOM 712 C CA . LEU A 1 90 ? -5.898 3.693 3.361 1.00 95.38 90 LEU A CA 1
ATOM 713 C C . LEU A 1 90 ? -6.356 4.086 1.954 1.00 95.38 90 LEU A C 1
ATOM 715 O O . LEU A 1 90 ? -6.452 3.236 1.068 1.00 95.38 90 LEU A O 1
ATOM 719 N N . THR A 1 91 ? -6.612 5.372 1.743 1.00 92.38 91 THR A N 1
ATOM 720 C CA . THR A 1 91 ? -6.939 5.950 0.431 1.00 92.38 91 THR A CA 1
ATOM 721 C C . THR A 1 91 ? -5.839 6.879 -0.044 1.00 92.38 91 THR A C 1
ATOM 723 O O . THR A 1 91 ? -5.159 7.494 0.775 1.00 92.38 91 THR A O 1
ATOM 726 N N . PHE A 1 92 ? -5.711 7.005 -1.363 1.00 89.31 92 PHE A N 1
ATOM 727 C CA . PHE A 1 92 ? -4.767 7.895 -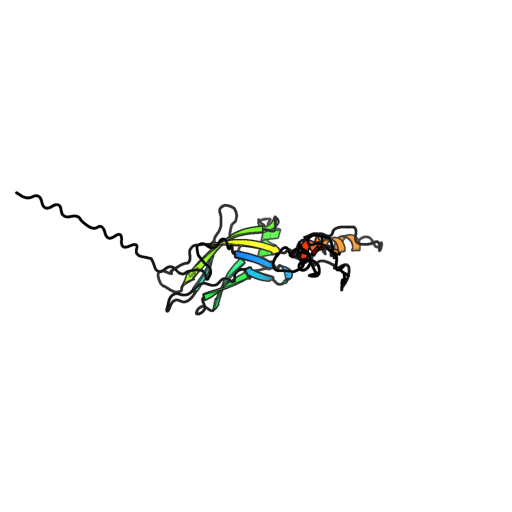2.029 1.00 89.31 92 PHE A CA 1
ATOM 728 C C . PHE A 1 92 ? -5.514 8.926 -2.882 1.00 89.31 92 PHE A C 1
ATOM 730 O O . PHE A 1 92 ? -6.378 8.557 -3.677 1.00 89.31 92 PHE A O 1
ATOM 737 N N . ASN A 1 93 ? -5.176 10.206 -2.736 1.00 90.19 93 ASN A N 1
ATOM 738 C CA . ASN A 1 93 ? -5.709 11.297 -3.548 1.00 90.19 93 ASN A CA 1
ATOM 739 C C . ASN A 1 93 ? -4.651 11.774 -4.555 1.00 90.19 93 ASN A C 1
ATOM 741 O O . ASN A 1 93 ? -3.740 12.521 -4.203 1.00 90.19 93 ASN A O 1
ATOM 745 N N . GLY A 1 94 ? -4.796 11.358 -5.816 1.00 83.75 94 GLY A N 1
ATOM 746 C CA . GLY A 1 94 ? -3.843 11.692 -6.880 1.00 83.75 94 GLY A CA 1
ATOM 747 C C . GLY A 1 94 ? -3.710 13.192 -7.146 1.00 83.75 94 GLY A C 1
ATOM 748 O O . GLY A 1 94 ? -2.603 13.673 -7.366 1.00 83.75 94 GLY A O 1
ATOM 749 N N . SER A 1 95 ? -4.802 13.957 -7.056 1.00 86.56 95 SER A N 1
ATOM 750 C CA . SER A 1 95 ? -4.761 15.408 -7.283 1.00 86.56 95 SER A CA 1
ATOM 751 C C . SER A 1 95 ? -3.881 16.114 -6.251 1.00 86.56 95 SER A C 1
ATOM 753 O O . SER A 1 95 ? -2.963 16.841 -6.621 1.00 86.56 95 SER A O 1
ATOM 755 N N . LEU A 1 96 ? -4.095 15.827 -4.961 1.00 88.62 96 LEU A N 1
ATOM 756 C CA . LEU A 1 96 ? -3.277 16.385 -3.875 1.00 88.62 96 LEU A CA 1
ATOM 757 C C . LEU A 1 96 ? -1.820 15.908 -3.946 1.00 88.62 96 LEU A C 1
ATOM 759 O O . LEU A 1 96 ? -0.904 16.654 -3.601 1.00 88.62 96 LEU A O 1
ATOM 763 N N . TYR A 1 97 ? -1.593 14.676 -4.409 1.00 84.75 97 TYR A N 1
ATOM 764 C CA . TYR A 1 97 ? -0.247 14.164 -4.651 1.00 84.75 97 TYR A CA 1
ATOM 765 C C . TYR A 1 97 ? 0.487 14.995 -5.714 1.00 84.75 97 TYR A C 1
ATOM 767 O O . TYR A 1 97 ? 1.599 15.456 -5.459 1.00 84.75 97 TYR A O 1
ATOM 775 N N . HIS A 1 98 ? -0.137 15.242 -6.869 1.00 81.06 98 HIS A N 1
ATOM 776 C CA . HIS A 1 98 ? 0.485 16.015 -7.948 1.00 81.06 98 HIS A CA 1
ATOM 777 C C . HIS A 1 98 ? 0.714 17.482 -7.568 1.00 81.06 98 HIS A C 1
ATOM 779 O O . HIS A 1 98 ? 1.732 18.061 -7.943 1.00 81.06 98 HIS A O 1
ATOM 785 N N . GLU A 1 99 ? -0.183 18.082 -6.782 1.00 84.94 99 GLU A N 1
ATOM 786 C CA . GLU A 1 99 ? 0.019 19.425 -6.224 1.00 84.94 99 GLU A CA 1
ATOM 787 C C . GLU A 1 99 ? 1.241 19.472 -5.293 1.00 84.94 99 GLU A C 1
ATOM 789 O O . GLU A 1 99 ? 2.100 20.349 -5.427 1.00 84.94 99 GLU A O 1
ATOM 794 N N . ALA A 1 100 ? 1.367 18.500 -4.385 1.00 81.25 100 ALA A N 1
ATOM 795 C CA . ALA A 1 100 ? 2.500 18.407 -3.468 1.00 81.25 100 ALA A CA 1
ATOM 796 C C . ALA A 1 100 ? 3.826 18.109 -4.195 1.00 81.25 100 ALA A C 1
ATOM 798 O O . ALA A 1 100 ? 4.877 18.636 -3.817 1.00 81.25 100 ALA A O 1
ATOM 799 N N . GLU A 1 101 ? 3.783 17.301 -5.257 1.00 77.75 101 GLU A N 1
ATOM 800 C CA . GLU A 1 101 ? 4.924 17.017 -6.130 1.00 77.75 101 GLU A CA 1
ATOM 801 C C . GLU A 1 101 ? 5.385 18.275 -6.875 1.00 77.75 101 GLU A C 1
ATOM 803 O O . GLU A 1 101 ? 6.571 18.614 -6.818 1.00 77.75 101 GLU A O 1
ATOM 808 N N . ALA A 1 102 ? 4.457 19.008 -7.499 1.00 79.88 102 ALA A N 1
ATOM 809 C CA . ALA A 1 102 ? 4.740 20.250 -8.218 1.00 79.88 102 ALA A CA 1
ATOM 810 C C . ALA A 1 102 ? 5.307 21.343 -7.298 1.00 79.88 102 ALA A C 1
ATOM 812 O O . ALA A 1 102 ? 6.193 22.097 -7.701 1.00 79.88 102 ALA A O 1
ATOM 813 N N . ALA A 1 103 ? 4.851 21.394 -6.044 1.00 80.88 103 ALA A N 1
ATOM 814 C CA . ALA A 1 103 ? 5.381 22.293 -5.020 1.00 80.88 103 ALA A CA 1
ATOM 815 C C . ALA A 1 103 ? 6.755 21.859 -4.470 1.00 80.88 103 ALA A C 1
ATOM 817 O O . ALA A 1 103 ? 7.377 22.595 -3.708 1.00 80.88 103 ALA A O 1
ATOM 818 N N . GLY A 1 104 ? 7.244 20.667 -4.829 1.00 73.69 104 GLY A N 1
ATOM 819 C CA . GLY A 1 104 ? 8.508 20.123 -4.336 1.00 73.69 104 GLY A CA 1
ATOM 820 C C . GLY A 1 104 ? 8.463 19.629 -2.887 1.00 73.69 104 GLY A C 1
ATOM 821 O O . GLY A 1 104 ? 9.514 19.268 -2.355 1.00 73.69 104 GLY A O 1
ATOM 822 N N . ASN A 1 105 ? 7.271 19.543 -2.292 1.00 70.88 105 ASN A N 1
ATOM 823 C CA . ASN A 1 105 ? 7.015 19.234 -0.880 1.00 70.88 105 ASN A CA 1
ATOM 824 C C . ASN A 1 105 ? 6.969 17.728 -0.579 1.00 70.88 105 ASN A C 1
ATOM 826 O O . ASN A 1 105 ? 6.510 17.309 0.482 1.00 70.88 105 ASN A O 1
ATOM 830 N N . LEU A 1 106 ? 7.414 16.898 -1.523 1.00 66.44 106 LEU A N 1
ATOM 831 C CA . LEU A 1 106 ? 7.309 15.454 -1.421 1.00 66.44 106 LEU A CA 1
ATOM 832 C C . LEU A 1 106 ? 8.634 14.827 -0.971 1.00 66.44 106 LEU A C 1
ATOM 834 O O . LEU A 1 106 ? 9.599 14.756 -1.734 1.00 66.44 106 LEU A O 1
ATOM 838 N N . GLU A 1 107 ? 8.660 14.288 0.246 1.00 61.34 107 GLU A N 1
ATOM 839 C CA . GLU A 1 107 ? 9.745 13.406 0.702 1.00 61.34 107 GLU A CA 1
ATOM 840 C C . GLU A 1 107 ? 9.689 12.024 0.030 1.00 61.34 107 GLU A C 1
ATOM 842 O O . GLU A 1 107 ? 10.689 11.312 0.004 1.00 61.34 107 GLU A O 1
ATOM 847 N N . ALA A 1 108 ? 8.571 11.675 -0.624 1.00 52.00 108 ALA A N 1
ATOM 848 C CA . ALA A 1 108 ? 8.439 10.434 -1.394 1.00 52.00 108 ALA A CA 1
ATOM 849 C C . ALA A 1 108 ? 9.259 10.411 -2.702 1.00 52.00 108 ALA A C 1
ATOM 851 O O . ALA A 1 108 ? 9.161 9.453 -3.468 1.00 52.00 108 ALA A O 1
ATOM 852 N N . LYS A 1 109 ? 10.108 11.419 -2.956 1.00 50.78 109 LYS A N 1
ATOM 853 C CA . LYS A 1 109 ? 11.097 11.418 -4.052 1.00 50.78 109 LYS A CA 1
ATOM 854 C C . LYS A 1 109 ? 12.055 10.222 -3.986 1.00 50.78 109 LYS A C 1
ATOM 856 O O . LYS A 1 109 ? 12.571 9.803 -5.017 1.00 50.78 109 LYS A O 1
ATOM 861 N N . THR A 1 110 ? 12.275 9.662 -2.797 1.00 56.06 110 THR A N 1
ATOM 862 C CA . THR A 1 110 ? 13.073 8.442 -2.576 1.00 56.06 110 THR A CA 1
ATOM 863 C C . THR A 1 110 ? 12.321 7.152 -2.924 1.00 56.06 110 THR A C 1
ATOM 865 O O . THR A 1 110 ? 12.933 6.088 -2.942 1.00 56.06 110 THR A O 1
ATOM 868 N N . GLY A 1 111 ? 11.007 7.220 -3.171 1.00 63.31 111 GLY A N 1
ATOM 869 C CA . GLY A 1 111 ? 10.132 6.056 -3.321 1.00 63.31 111 GLY A CA 1
ATOM 870 C C . GLY A 1 111 ? 9.692 5.427 -1.995 1.00 63.31 111 GLY A C 1
ATOM 871 O O . GLY A 1 111 ? 8.865 4.521 -2.023 1.00 63.31 111 GLY A O 1
ATOM 872 N N . PHE A 1 112 ? 10.181 5.914 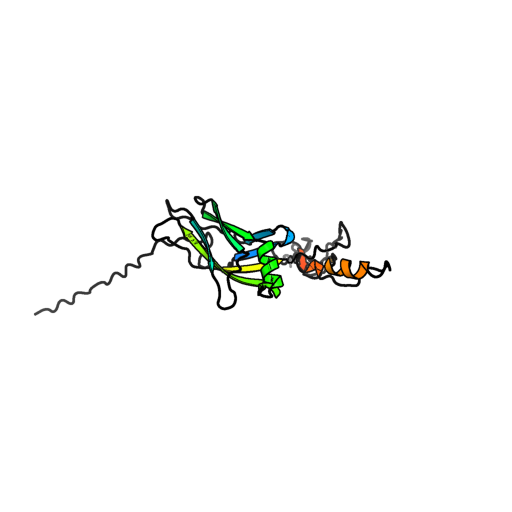-0.845 1.00 72.00 112 PHE A N 1
ATOM 873 C CA . PHE A 1 112 ? 9.835 5.377 0.474 1.00 72.00 112 PHE A CA 1
ATOM 874 C C . PHE A 1 112 ? 9.653 6.473 1.525 1.00 72.00 112 PHE A C 1
ATOM 876 O O . PHE A 1 112 ? 10.460 7.397 1.608 1.00 72.00 112 PHE A O 1
ATOM 883 N N . TYR A 1 113 ? 8.643 6.343 2.385 1.00 81.75 113 TYR A N 1
ATOM 884 C CA . TYR A 1 113 ? 8.522 7.165 3.596 1.00 81.75 113 TYR A CA 1
ATOM 885 C C . TYR A 1 113 ? 7.931 6.363 4.759 1.00 81.75 113 TYR A C 1
ATOM 887 O O . TYR A 1 113 ? 7.166 5.413 4.570 1.00 81.75 113 TYR A O 1
ATOM 895 N N . HIS A 1 114 ? 8.327 6.727 5.980 1.00 87.56 114 HIS A N 1
ATOM 896 C CA . HIS A 1 114 ? 8.040 5.976 7.199 1.00 87.56 114 HIS A CA 1
ATOM 897 C C . HIS A 1 114 ? 7.137 6.780 8.132 1.00 87.56 114 HIS A C 1
ATOM 899 O O . HIS A 1 114 ? 7.508 7.850 8.615 1.00 87.56 114 HIS A O 1
ATOM 905 N N . LEU A 1 115 ? 5.965 6.229 8.431 1.00 93.19 115 LEU A N 1
ATOM 906 C CA . LEU A 1 115 ? 4.979 6.821 9.332 1.00 93.19 115 LEU A CA 1
ATOM 907 C C . LEU A 1 115 ? 4.690 5.869 10.497 1.00 93.19 115 LEU A C 1
ATOM 909 O O . LEU A 1 115 ? 5.241 4.766 10.597 1.00 93.19 115 LEU A O 1
ATOM 913 N N . ARG A 1 116 ? 3.796 6.289 11.390 1.00 95.12 116 ARG A N 1
ATOM 914 C CA . ARG A 1 116 ? 3.153 5.382 12.346 1.00 95.12 116 ARG A CA 1
ATOM 915 C C . ARG A 1 116 ? 1.654 5.326 12.093 1.00 95.12 116 ARG A C 1
ATOM 917 O O . ARG A 1 116 ? 1.071 6.282 11.595 1.00 95.12 116 ARG A O 1
ATOM 924 N N . ILE A 1 117 ? 1.029 4.219 12.461 1.00 96.00 117 ILE A N 1
ATOM 925 C CA . ILE A 1 117 ? -0.414 4.005 12.363 1.00 96.00 117 ILE A CA 1
ATOM 926 C C . ILE A 1 117 ? -1.001 3.693 13.739 1.00 96.00 117 ILE A C 1
ATOM 928 O O . ILE A 1 117 ? -0.385 3.016 14.562 1.00 96.00 117 ILE A O 1
ATOM 932 N N . LEU A 1 118 ? -2.191 4.220 13.993 1.00 95.69 118 LEU A N 1
ATOM 933 C CA . LEU A 1 118 ? -2.949 4.132 15.236 1.00 95.69 118 LEU A CA 1
ATOM 934 C C . LEU A 1 118 ? -4.413 3.860 14.888 1.00 95.69 118 LEU A C 1
ATOM 936 O O . LEU A 1 118 ? -4.954 4.487 13.981 1.00 95.69 118 LEU A O 1
ATOM 940 N N . ALA A 1 119 ? -5.075 2.987 15.636 1.00 95.75 119 ALA A N 1
ATOM 941 C CA . ALA A 1 119 ? -6.518 2.788 15.548 1.00 95.75 119 ALA A CA 1
ATOM 942 C C . ALA A 1 119 ? -7.187 3.233 16.849 1.00 95.75 119 ALA A C 1
ATOM 944 O O . ALA A 1 119 ? -6.614 3.054 17.928 1.00 95.75 119 ALA A O 1
ATOM 945 N N . LYS A 1 120 ? -8.388 3.807 16.748 1.00 95.12 120 LYS A N 1
ATOM 946 C CA . LYS A 1 120 ? -9.209 4.200 17.902 1.00 95.12 120 LYS A CA 1
ATOM 947 C C . LYS A 1 120 ? -10.608 3.628 17.783 1.00 95.12 120 LYS A C 1
ATOM 949 O O . LYS A 1 120 ? -11.187 3.628 16.692 1.00 95.12 120 LYS A O 1
ATOM 954 N N . ASP A 1 121 ? -11.151 3.186 18.905 1.00 94.56 121 ASP A N 1
ATOM 955 C CA . ASP A 1 121 ? -12.537 2.753 18.972 1.00 94.56 121 ASP A CA 1
ATOM 956 C C . ASP A 1 121 ? -13.524 3.922 19.133 1.00 94.56 121 ASP A C 1
ATOM 958 O O . ASP A 1 121 ? -13.143 5.096 19.159 1.00 94.56 121 ASP A O 1
ATOM 962 N N . CYS A 1 122 ? -14.816 3.597 19.169 1.00 92.38 122 CYS A N 1
ATOM 963 C CA . CYS A 1 122 ? -15.904 4.560 19.330 1.00 92.38 122 CYS A CA 1
ATOM 964 C C . CYS A 1 122 ? -16.149 4.988 20.791 1.00 92.38 122 CYS A C 1
ATOM 966 O O . CYS A 1 12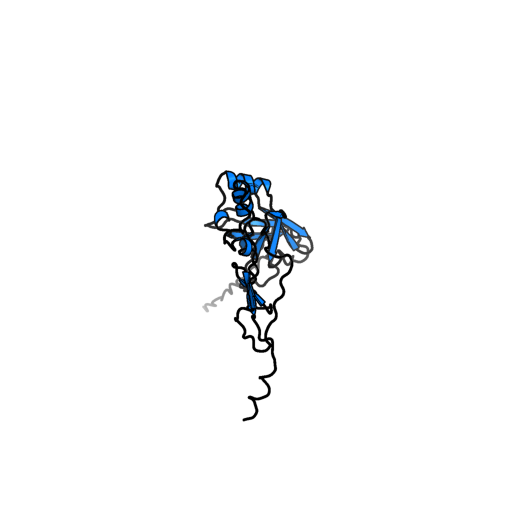2 ? -17.132 5.691 21.036 1.00 92.38 122 CYS A O 1
ATOM 968 N N . SER A 1 123 ? -15.350 4.554 21.777 1.00 90.38 123 SER A N 1
ATOM 969 C CA . SER A 1 123 ? -15.635 4.878 23.180 1.00 90.38 123 SER A CA 1
ATOM 970 C C . SER A 1 123 ? -15.329 6.341 23.514 1.00 90.38 123 SER A C 1
ATOM 972 O O . SER A 1 123 ? -14.647 7.048 22.774 1.00 90.38 123 SER A O 1
ATOM 974 N N . ASN A 1 124 ? -15.829 6.809 24.660 1.00 88.06 124 ASN A N 1
ATOM 975 C CA . ASN A 1 124 ? -15.521 8.136 25.185 1.00 88.06 124 ASN A CA 1
ATOM 976 C C . ASN A 1 124 ? -15.046 8.034 26.651 1.00 88.06 124 ASN A C 1
ATOM 978 O O . ASN A 1 124 ? -15.873 7.745 27.518 1.00 88.06 124 ASN A O 1
ATOM 982 N N . PRO A 1 125 ? -13.748 8.240 26.954 1.00 88.44 125 PRO A N 1
ATOM 983 C CA . PRO A 1 125 ? -12.662 8.538 26.015 1.00 88.44 125 PRO A CA 1
ATOM 984 C C . PRO A 1 125 ? -12.347 7.342 25.094 1.00 88.44 125 PRO A C 1
ATOM 986 O O . PRO A 1 125 ? -12.562 6.197 25.504 1.00 88.44 125 PRO A O 1
ATOM 989 N N . PRO A 1 126 ? -11.845 7.576 23.868 1.00 90.62 126 PRO A N 1
ATOM 990 C CA . PRO A 1 126 ? -11.540 6.500 22.931 1.00 90.62 126 PRO A CA 1
ATOM 991 C C . PRO A 1 126 ? -10.343 5.686 23.411 1.00 90.62 126 PRO A C 1
ATOM 993 O O . PRO A 1 126 ? -9.303 6.241 23.784 1.00 90.62 126 PRO A O 1
ATOM 996 N N . LYS A 1 127 ? -10.470 4.364 23.363 1.00 91.62 127 LYS A N 1
ATOM 997 C CA . LYS A 1 127 ? -9.341 3.449 23.529 1.00 91.62 127 LYS A CA 1
ATOM 998 C C . LYS A 1 127 ? -8.593 3.354 22.213 1.00 91.62 127 LYS A C 1
ATOM 1000 O O . LYS A 1 127 ? -9.183 3.400 21.133 1.00 91.62 127 LYS A O 1
ATOM 1005 N N . SER A 1 128 ? -7.277 3.198 22.294 1.00 92.44 128 SER A N 1
ATOM 1006 C CA . SER A 1 128 ? -6.436 3.179 21.105 1.00 92.44 128 SER A CA 1
ATOM 1007 C C . SER A 1 128 ? -5.408 2.065 21.123 1.00 92.44 128 SER A C 1
ATOM 1009 O O . SER A 1 128 ? -4.942 1.652 22.185 1.00 92.44 128 SER A O 1
ATOM 1011 N N . THR A 1 129 ? -5.000 1.621 19.939 1.00 91.81 129 THR A N 1
ATOM 1012 C CA . THR A 1 129 ? -3.833 0.748 19.811 1.00 91.81 129 THR A CA 1
ATOM 1013 C C . THR A 1 129 ? -2.554 1.468 20.225 1.00 91.81 129 THR A C 1
ATOM 1015 O O . THR A 1 129 ? -2.503 2.698 20.332 1.00 91.81 129 THR A O 1
ATOM 1018 N N . ILE A 1 130 ? -1.494 0.699 20.474 1.00 90.19 130 ILE A N 1
ATOM 1019 C CA . ILE A 1 130 ? -0.141 1.257 20.470 1.00 90.19 130 ILE A CA 1
ATOM 1020 C C . ILE A 1 130 ? 0.159 1.664 19.026 1.00 90.19 130 ILE A C 1
ATOM 1022 O O . ILE A 1 130 ? -0.092 0.890 18.097 1.00 90.19 130 ILE A O 1
ATOM 1026 N N . SER A 1 131 ? 0.695 2.873 18.834 1.00 92.38 131 SER A N 1
ATOM 1027 C CA . SER A 1 131 ? 1.104 3.305 17.497 1.00 92.38 131 SER A CA 1
ATOM 1028 C C . SER A 1 131 ? 2.156 2.347 16.935 1.00 92.38 131 SER A C 1
ATOM 1030 O O . SER A 1 131 ? 3.127 2.022 17.622 1.00 92.38 131 SER A O 1
ATOM 1032 N N . TRP A 1 132 ? 1.982 1.905 15.695 1.00 91.94 132 TRP A N 1
ATOM 1033 C CA . TRP A 1 132 ? 2.837 0.899 15.064 1.00 91.94 132 TRP A CA 1
ATOM 1034 C C . TRP A 1 132 ? 3.548 1.462 13.833 1.00 91.94 132 TRP A C 1
ATOM 1036 O O . TRP A 1 132 ? 2.974 2.326 13.172 1.00 91.94 132 TRP A O 1
ATOM 1046 N N . PRO A 1 133 ? 4.772 1.022 13.496 1.00 91.31 133 PRO A N 1
ATOM 1047 C CA . PRO A 1 133 ? 5.433 1.463 12.272 1.00 91.31 133 PRO A CA 1
ATOM 1048 C C . PRO A 1 133 ? 4.670 1.035 11.008 1.00 91.31 133 PRO A C 1
ATOM 1050 O O . PRO A 1 133 ? 4.172 -0.090 10.922 1.00 91.31 133 PRO A O 1
ATOM 1053 N N . ILE A 1 134 ? 4.629 1.926 10.017 1.00 90.06 134 ILE A N 1
ATOM 1054 C CA . ILE A 1 134 ? 4.152 1.649 8.660 1.00 90.06 134 ILE A CA 1
ATOM 1055 C C . ILE A 1 134 ? 5.113 2.272 7.643 1.00 90.06 134 ILE A C 1
ATOM 1057 O O . ILE A 1 134 ? 5.470 3.447 7.737 1.00 90.06 134 ILE A O 1
ATOM 1061 N N . THR A 1 135 ? 5.562 1.471 6.684 1.00 87.19 135 THR A N 1
ATOM 1062 C CA . THR A 1 135 ? 6.449 1.901 5.599 1.00 87.19 135 THR A CA 1
ATOM 1063 C C . THR A 1 135 ? 5.658 1.955 4.309 1.00 87.19 135 THR A C 1
ATOM 1065 O O . THR A 1 135 ? 5.058 0.957 3.918 1.00 87.19 135 THR A O 1
ATOM 1068 N N . PHE A 1 136 ? 5.671 3.109 3.653 1.00 84.75 136 PHE A N 1
ATOM 1069 C CA . PHE A 1 136 ? 5.063 3.293 2.347 1.00 84.75 136 PHE A CA 1
ATOM 1070 C C . PHE A 1 136 ? 6.118 3.119 1.267 1.00 84.75 136 PHE A C 1
ATOM 1072 O O . PHE A 1 136 ? 7.169 3.751 1.331 1.00 84.75 136 PHE A O 1
ATOM 1079 N N . GLU A 1 137 ? 5.813 2.295 0.276 1.00 79.81 137 GLU A N 1
ATOM 1080 C CA . GLU A 1 137 ? 6.543 2.170 -0.974 1.00 79.81 137 GLU A CA 1
ATOM 1081 C C . GLU A 1 137 ? 5.690 2.781 -2.084 1.00 79.81 137 GLU A C 1
ATOM 1083 O O . GLU A 1 137 ? 4.559 2.351 -2.346 1.00 79.81 137 GLU A O 1
ATOM 1088 N N . HIS A 1 138 ? 6.214 3.834 -2.703 1.00 73.81 138 HIS A N 1
ATOM 1089 C CA . HIS A 1 138 ? 5.537 4.511 -3.790 1.00 73.81 138 HIS A CA 1
ATOM 1090 C C . HIS A 1 138 ? 5.921 3.872 -5.120 1.00 73.81 138 HIS A C 1
ATOM 1092 O O . HIS A 1 138 ? 7.024 4.064 -5.638 1.00 73.81 138 HIS A O 1
ATOM 1098 N N . ILE A 1 139 ? 4.975 3.130 -5.689 1.00 66.06 139 ILE A N 1
ATOM 1099 C CA . ILE A 1 139 ? 5.113 2.537 -7.011 1.00 66.06 139 ILE A CA 1
ATOM 1100 C C . ILE A 1 139 ? 4.747 3.615 -8.029 1.00 66.06 139 ILE A C 1
ATOM 1102 O O . ILE A 1 139 ? 3.593 3.728 -8.452 1.00 66.06 139 ILE A O 1
ATOM 1106 N N . ARG A 1 140 ? 5.744 4.430 -8.390 1.00 62.94 140 ARG A N 1
ATOM 1107 C CA . ARG A 1 140 ? 5.593 5.434 -9.448 1.00 62.94 140 ARG A CA 1
ATOM 1108 C C . ARG A 1 140 ? 5.190 4.756 -10.749 1.00 62.94 140 ARG A C 1
ATOM 1110 O O . ARG A 1 140 ? 5.683 3.681 -11.089 1.00 62.94 140 ARG A O 1
ATOM 1117 N N . SER A 1 141 ? 4.281 5.396 -11.465 1.00 54.62 141 SER A N 1
ATOM 1118 C CA . SER A 1 141 ? 3.671 4.852 -12.668 1.00 54.62 141 SER A CA 1
ATOM 1119 C C . SER A 1 141 ? 4.333 5.367 -13.946 1.00 54.62 141 SER A C 1
ATOM 1121 O O . SER A 1 141 ? 3.699 6.004 -14.780 1.00 54.62 141 SER A O 1
ATOM 1123 N N . ASP A 1 142 ? 5.596 5.016 -14.188 1.00 57.34 142 ASP A N 1
ATOM 1124 C CA . ASP A 1 142 ? 6.067 4.934 -15.568 1.00 57.34 142 ASP A CA 1
ATOM 1125 C C . ASP A 1 142 ? 5.601 3.592 -16.144 1.00 57.34 142 ASP A C 1
ATOM 1127 O O . ASP A 1 142 ? 6.241 2.566 -15.947 1.00 57.34 142 ASP A O 1
ATOM 1131 N N . VAL A 1 143 ? 4.425 3.559 -16.791 1.00 59.72 143 VAL A N 1
ATOM 1132 C CA . VAL A 1 143 ? 3.832 2.315 -17.325 1.00 59.72 143 VAL A CA 1
ATOM 1133 C C . VAL A 1 143 ? 4.893 1.566 -18.127 1.00 59.72 143 VAL A C 1
ATOM 1135 O O . VAL A 1 143 ? 5.275 2.027 -19.206 1.00 59.72 143 VAL A O 1
ATOM 1138 N N . PRO A 1 144 ? 5.380 0.414 -17.646 1.00 65.69 144 PRO A N 1
ATOM 1139 C CA . PRO A 1 144 ? 6.523 -0.188 -18.282 1.00 65.69 144 PRO A CA 1
ATOM 1140 C C . PRO A 1 144 ? 6.087 -0.745 -19.639 1.00 65.69 144 PRO A C 1
ATOM 1142 O O . PRO A 1 144 ? 5.112 -1.496 -19.759 1.00 65.69 144 PRO A O 1
ATOM 1145 N N . ILE A 1 145 ? 6.797 -0.366 -20.692 1.00 68.25 145 ILE A N 1
ATOM 1146 C CA . ILE A 1 145 ? 6.555 -0.885 -22.034 1.00 68.25 145 ILE A CA 1
ATOM 1147 C C . ILE A 1 145 ? 7.239 -2.245 -22.103 1.00 68.25 145 ILE A C 1
ATOM 1149 O O . ILE A 1 145 ? 8.459 -2.341 -22.225 1.00 68.25 145 ILE A O 1
ATOM 1153 N N . TRP A 1 146 ? 6.458 -3.316 -21.981 1.00 74.56 146 TRP A N 1
ATOM 1154 C CA . TRP A 1 146 ? 6.973 -4.679 -22.077 1.00 74.56 146 TRP A CA 1
ATOM 1155 C C . TRP A 1 146 ? 7.504 -4.958 -23.481 1.00 74.56 146 TRP A C 1
ATOM 1157 O O . TRP A 1 146 ? 6.780 -4.798 -24.465 1.00 74.56 146 TRP A O 1
ATOM 1167 N N . SER A 1 147 ? 8.735 -5.466 -23.586 1.00 76.31 147 SER A N 1
ATOM 1168 C CA . SER A 1 147 ? 9.306 -5.817 -24.895 1.00 76.31 147 SER A CA 1
ATOM 1169 C C . SER A 1 147 ? 8.594 -7.007 -25.555 1.00 76.31 147 SER A C 1
ATOM 1171 O O . SER A 1 147 ? 8.687 -7.195 -26.768 1.00 76.31 147 SER A O 1
ATOM 1173 N N . LYS A 1 148 ? 7.861 -7.815 -24.770 1.00 77.62 148 LYS A N 1
ATOM 1174 C CA . LYS A 1 148 ? 7.049 -8.948 -25.237 1.00 77.62 148 LYS A CA 1
ATOM 1175 C C . LYS A 1 148 ? 5.778 -9.099 -24.407 1.00 77.62 148 LYS A C 1
ATOM 1177 O O . LYS A 1 148 ? 5.797 -8.911 -23.196 1.00 77.62 148 LYS A O 1
ATOM 1182 N N . ARG A 1 149 ? 4.700 -9.560 -25.052 1.00 77.38 149 ARG A N 1
ATOM 1183 C CA . ARG A 1 149 ? 3.427 -9.911 -24.386 1.00 77.38 149 ARG A CA 1
ATOM 1184 C C . ARG A 1 149 ? 3.486 -11.218 -23.591 1.00 77.38 149 ARG A C 1
ATOM 1186 O O . ARG A 1 149 ? 2.659 -11.434 -22.713 1.00 77.38 149 ARG A O 1
ATOM 1193 N N . ARG A 1 150 ? 4.409 -12.121 -23.932 1.00 85.12 150 ARG A N 1
ATOM 1194 C CA . ARG A 1 150 ? 4.567 -13.424 -23.275 1.00 85.12 150 ARG A CA 1
ATOM 1195 C C . ARG A 1 150 ? 6.029 -13.849 -23.309 1.00 85.12 150 ARG A C 1
ATOM 1197 O O . ARG A 1 150 ? 6.680 -13.739 -24.348 1.00 85.12 150 ARG A O 1
ATOM 1204 N N . TYR A 1 151 ? 6.512 -14.361 -22.184 1.00 86.75 151 TYR A N 1
ATOM 1205 C CA . TYR A 1 151 ? 7.836 -14.954 -22.049 1.00 86.75 151 TYR A CA 1
ATOM 1206 C C . TYR A 1 151 ? 7.687 -16.432 -21.711 1.00 86.75 151 TYR A C 1
ATOM 1208 O O . TYR A 1 151 ? 6.842 -16.798 -20.899 1.00 86.75 151 TYR A O 1
ATOM 1216 N N . HIS A 1 152 ? 8.511 -17.264 -22.338 1.00 92.75 152 HIS A N 1
ATOM 1217 C CA . HIS A 1 152 ? 8.628 -18.680 -22.017 1.00 92.75 152 HIS A CA 1
ATOM 1218 C C . HIS A 1 152 ? 10.094 -18.972 -21.732 1.00 92.75 152 HIS A C 1
ATOM 1220 O O . HIS A 1 152 ? 10.968 -18.503 -22.465 1.00 92.75 152 HIS A O 1
ATOM 1226 N N . PHE A 1 153 ? 10.347 -19.738 -20.677 1.00 90.50 153 PHE A N 1
ATOM 1227 C CA . PHE A 1 153 ? 11.679 -20.189 -20.306 1.00 90.50 153 PHE A CA 1
ATOM 1228 C C . PHE A 1 153 ? 11.637 -21.699 -20.118 1.00 90.50 153 PHE A C 1
ATOM 1230 O O . PHE A 1 153 ? 10.780 -22.208 -19.398 1.00 90.50 153 PHE A O 1
ATOM 1237 N N . ASN A 1 154 ? 12.567 -22.396 -20.760 1.00 89.81 154 ASN A N 1
ATOM 1238 C CA . ASN A 1 154 ? 12.794 -23.812 -20.515 1.00 89.81 154 ASN A CA 1
ATOM 1239 C C . ASN A 1 154 ? 13.837 -23.926 -19.403 1.00 89.81 154 ASN A C 1
ATOM 1241 O O . ASN A 1 154 ? 14.861 -23.245 -19.455 1.00 89.81 154 ASN A O 1
ATOM 1245 N N . ILE A 1 155 ? 13.561 -24.752 -18.398 1.00 86.56 155 ILE A N 1
ATOM 1246 C CA . ILE A 1 155 ? 14.429 -24.933 -17.233 1.00 86.56 155 ILE A CA 1
ATOM 1247 C C . ILE A 1 155 ? 14.977 -26.353 -17.276 1.00 86.56 155 ILE A C 1
ATOM 1249 O O . ILE A 1 155 ? 14.209 -27.305 -17.403 1.00 86.56 155 ILE A O 1
ATOM 1253 N N . ASP A 1 156 ? 16.298 -26.485 -17.174 1.00 83.44 156 ASP A N 1
ATOM 1254 C CA . ASP A 1 156 ? 16.943 -27.792 -17.098 1.00 83.44 156 ASP A CA 1
ATOM 1255 C C . ASP A 1 156 ? 16.639 -28.469 -15.751 1.00 83.44 156 ASP A C 1
ATOM 1257 O O . ASP A 1 156 ? 16.594 -27.825 -14.701 1.00 83.44 156 ASP A O 1
ATOM 1261 N N . SER A 1 157 ? 16.469 -29.788 -15.757 1.00 79.19 157 SER A N 1
ATOM 1262 C CA . SER A 1 157 ? 16.308 -30.584 -14.533 1.00 79.19 157 SER A CA 1
ATOM 1263 C C . SER A 1 157 ? 17.490 -30.470 -13.550 1.00 79.19 157 SER A C 1
ATOM 1265 O O . SER A 1 157 ? 17.325 -30.679 -12.350 1.00 79.19 157 SER A O 1
ATOM 1267 N N . LEU A 1 158 ? 18.681 -30.120 -14.033 1.00 82.81 158 LEU A N 1
ATOM 1268 C CA . LEU A 1 158 ? 19.906 -29.911 -13.258 1.00 82.81 158 LEU A CA 1
ATOM 1269 C C . LEU A 1 158 ? 20.094 -28.449 -12.822 1.00 82.81 158 LEU A C 1
ATOM 1271 O O . LEU A 1 158 ? 21.109 -28.121 -12.202 1.00 82.81 158 LEU A O 1
ATOM 1275 N N . HIS A 1 159 ? 19.133 -27.570 -13.125 1.00 79.44 159 HIS A N 1
ATOM 1276 C CA . HIS A 1 159 ? 19.188 -26.145 -12.800 1.00 79.44 159 HIS A CA 1
ATOM 1277 C C . HIS A 1 159 ? 19.276 -25.929 -11.286 1.00 79.44 159 HIS A C 1
ATOM 1279 O O . HIS A 1 159 ? 18.416 -26.386 -10.522 1.00 79.44 159 HIS A O 1
ATOM 1285 N N . ARG A 1 160 ? 20.323 -25.233 -10.825 1.00 80.50 160 ARG A N 1
ATOM 1286 C CA . ARG A 1 160 ? 20.561 -25.049 -9.388 1.00 80.50 160 ARG A CA 1
ATOM 1287 C C . ARG A 1 160 ? 19.736 -23.874 -8.859 1.00 80.50 160 ARG A C 1
ATOM 1289 O O . ARG A 1 160 ? 19.503 -22.908 -9.587 1.00 80.50 160 ARG A O 1
ATOM 1296 N N . PRO A 1 161 ? 19.280 -23.917 -7.595 1.00 82.81 161 PRO A N 1
ATOM 1297 C CA . PRO A 1 161 ? 18.737 -22.736 -6.932 1.00 82.81 161 PRO A CA 1
ATOM 1298 C C . PRO A 1 161 ? 19.724 -21.571 -7.024 1.00 82.81 161 PRO A C 1
ATOM 1300 O O . PRO A 1 161 ? 20.925 -21.750 -6.831 1.00 82.81 161 PRO A O 1
ATOM 1303 N N . GLY A 1 162 ? 19.216 -20.386 -7.328 1.00 79.88 162 GLY A N 1
ATOM 1304 C CA . GLY A 1 162 ? 20.009 -19.180 -7.522 1.00 79.88 162 GLY A CA 1
ATOM 1305 C C . GLY A 1 162 ? 20.501 -18.983 -8.954 1.00 79.88 162 GLY A C 1
ATOM 1306 O O . GLY A 1 162 ? 20.819 -17.848 -9.306 1.00 79.88 162 GLY A O 1
ATOM 1307 N N . ASP A 1 163 ? 20.499 -20.000 -9.819 1.00 81.06 163 ASP A N 1
ATOM 1308 C CA . ASP A 1 163 ? 20.912 -19.838 -11.215 1.00 81.06 163 ASP A CA 1
ATOM 1309 C C . ASP A 1 163 ? 19.874 -19.049 -12.025 1.00 81.06 163 ASP A C 1
ATOM 1311 O O . ASP A 1 163 ? 18.665 -19.062 -11.758 1.00 81.06 163 ASP A O 1
ATOM 1315 N N . LYS A 1 164 ? 20.359 -18.327 -13.040 1.00 85.81 164 LYS A N 1
ATOM 1316 C CA . LYS A 1 164 ? 19.521 -17.488 -13.903 1.00 85.81 164 LYS A CA 1
ATOM 1317 C C . LYS A 1 164 ? 18.710 -18.371 -14.845 1.00 85.81 164 LYS A C 1
ATOM 1319 O O . LYS A 1 164 ? 19.284 -19.078 -15.661 1.00 85.81 164 LYS A O 1
ATOM 1324 N N . ILE A 1 165 ? 17.391 -18.238 -14.785 1.00 89.75 165 ILE A N 1
ATOM 1325 C CA . ILE A 1 165 ? 16.456 -18.884 -15.717 1.00 89.75 165 ILE A CA 1
ATOM 1326 C C . ILE A 1 165 ? 16.271 -18.024 -16.962 1.00 89.75 165 ILE A C 1
ATOM 1328 O O . ILE A 1 165 ? 16.217 -18.511 -18.086 1.00 89.75 165 ILE A O 1
ATOM 1332 N N . GLY A 1 166 ? 16.148 -16.715 -16.760 1.00 88.38 166 GLY A N 1
ATOM 1333 C CA . GLY A 1 166 ? 15.687 -15.840 -17.818 1.00 88.38 166 GLY A CA 1
ATOM 1334 C C . GLY A 1 166 ? 15.801 -14.373 -17.470 1.00 88.38 166 GLY A C 1
ATOM 1335 O O . GLY A 1 166 ? 16.240 -13.990 -16.383 1.00 88.38 166 GLY A O 1
ATOM 1336 N N . LYS A 1 167 ? 15.424 -13.542 -18.435 1.00 87.94 167 LYS A N 1
ATOM 1337 C CA . LYS A 1 167 ? 15.258 -12.110 -18.234 1.00 87.94 167 LYS A CA 1
ATOM 1338 C C . LYS A 1 167 ? 14.008 -11.654 -18.967 1.00 87.94 167 LYS A C 1
ATOM 1340 O O . LYS A 1 167 ? 13.843 -11.966 -20.146 1.00 87.94 167 LYS A O 1
ATOM 1345 N N . VAL A 1 168 ? 13.156 -10.929 -18.262 1.00 85.69 168 VAL A N 1
ATOM 1346 C CA . VAL A 1 168 ? 12.086 -10.135 -18.860 1.00 85.69 168 VAL A CA 1
ATOM 1347 C C . VAL A 1 168 ? 12.539 -8.684 -18.922 1.00 85.69 168 VAL A C 1
ATOM 1349 O O . VAL A 1 168 ? 13.354 -8.243 -18.110 1.00 85.69 168 VAL A O 1
ATOM 1352 N N . THR A 1 169 ? 12.051 -7.958 -19.917 1.00 81.69 169 THR A N 1
ATOM 1353 C CA . THR A 1 169 ? 12.443 -6.571 -20.147 1.00 81.69 169 THR A CA 1
ATOM 1354 C C . THR A 1 169 ? 11.207 -5.715 -20.319 1.00 81.69 169 THR A C 1
ATOM 1356 O O . THR A 1 169 ? 10.307 -6.039 -21.104 1.00 81.69 169 THR A O 1
ATOM 1359 N N . ALA A 1 170 ? 11.200 -4.613 -19.585 1.00 74.50 170 ALA A N 1
ATOM 1360 C CA . ALA A 1 170 ? 10.220 -3.565 -19.709 1.00 74.50 170 ALA A CA 1
ATOM 1361 C C . ALA A 1 170 ? 10.917 -2.208 -19.540 1.00 74.50 170 ALA A C 1
ATOM 1363 O O . ALA A 1 170 ? 11.836 -2.077 -18.726 1.00 74.50 170 ALA A O 1
ATOM 1364 N N . TYR A 1 171 ? 10.522 -1.243 -20.363 1.00 69.62 171 TYR A N 1
ATOM 1365 C CA . TYR A 1 171 ? 11.151 0.076 -20.460 1.00 69.62 171 TYR A CA 1
ATOM 1366 C C . TYR A 1 171 ? 10.299 1.126 -19.760 1.00 69.62 171 TYR A C 1
ATOM 1368 O O . TYR A 1 171 ? 9.076 1.010 -19.780 1.00 69.62 171 TYR A O 1
ATOM 1376 N N . SER A 1 172 ? 10.915 2.171 -19.212 1.00 64.75 172 SER A N 1
ATOM 1377 C CA . SER A 1 172 ? 10.167 3.326 -18.705 1.00 64.75 172 SER A CA 1
ATOM 1378 C C . SER A 1 172 ? 9.319 3.963 -19.815 1.00 64.75 172 SER A C 1
ATOM 1380 O O . SER A 1 172 ? 9.824 4.203 -20.916 1.00 64.75 172 SER A O 1
ATOM 1382 N N . SER A 1 173 ? 8.051 4.294 -19.543 1.00 56.09 173 SER A N 1
ATOM 1383 C CA . SER A 1 173 ? 7.208 5.036 -20.498 1.00 56.09 17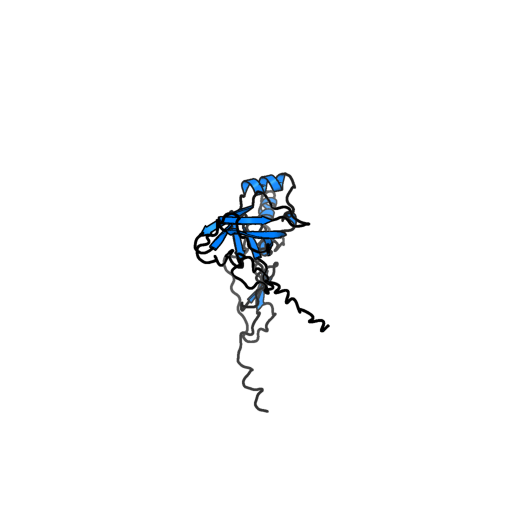3 SER A CA 1
ATOM 1384 C C . SER A 1 173 ? 7.764 6.425 -20.819 1.00 56.09 173 SER A C 1
ATOM 1386 O O . SER A 1 173 ? 7.507 6.939 -21.906 1.00 56.09 173 SER A O 1
ATOM 1388 N N . SER A 1 174 ? 8.557 7.012 -19.915 1.00 52.59 174 SER A N 1
ATOM 1389 C CA . SER A 1 174 ? 9.151 8.346 -20.086 1.00 52.59 174 SER A CA 1
ATOM 1390 C C . SER A 1 174 ? 10.163 8.423 -21.241 1.00 52.59 174 SER A C 1
ATOM 1392 O O . SER A 1 174 ? 10.279 9.467 -21.886 1.00 52.59 174 SER A O 1
ATOM 1394 N N . LEU A 1 175 ? 10.819 7.303 -21.576 1.00 51.53 175 LEU A N 1
ATOM 1395 C CA . LEU A 1 175 ? 11.764 7.203 -22.695 1.00 51.53 175 LEU A CA 1
ATOM 1396 C C . LEU A 1 175 ? 11.053 7.129 -24.055 1.00 51.53 175 LEU A C 1
ATOM 1398 O O . LEU A 1 175 ? 11.586 7.612 -25.048 1.00 51.53 175 LEU A O 1
ATOM 1402 N N . SER A 1 176 ? 9.812 6.623 -24.104 1.00 47.47 176 SER A N 1
ATOM 1403 C CA . SER A 1 176 ? 9.026 6.607 -25.350 1.00 47.47 176 SER A CA 1
ATOM 1404 C C . SER A 1 176 ? 8.632 8.008 -25.834 1.00 47.47 176 SER A C 1
ATOM 1406 O O . SER A 1 176 ? 8.427 8.221 -27.026 1.00 47.47 176 SER A O 1
ATOM 1408 N N . THR A 1 177 ? 8.563 8.986 -24.927 1.00 44.09 177 THR A N 1
ATOM 1409 C CA . THR A 1 177 ? 8.225 10.379 -25.257 1.00 44.09 177 THR A CA 1
ATOM 1410 C C . THR A 1 177 ? 9.395 11.190 -25.816 1.00 44.09 177 THR A C 1
ATOM 1412 O O . THR A 1 177 ? 9.146 12.160 -26.526 1.00 44.09 177 THR A O 1
ATOM 1415 N N . LEU A 1 178 ? 10.648 10.799 -25.556 1.00 46.84 178 LEU A N 1
ATOM 1416 C CA . LEU A 1 178 ? 11.833 11.466 -26.121 1.00 46.84 178 LEU A CA 1
ATOM 1417 C C . LEU A 1 178 ? 12.200 10.949 -27.523 1.00 46.84 178 LEU A C 1
ATOM 1419 O O . LEU A 1 178 ? 12.706 11.723 -28.333 1.00 46.84 178 LEU A O 1
ATOM 1423 N N . ASP A 1 179 ? 11.872 9.694 -27.847 1.00 44.09 179 ASP A N 1
ATOM 1424 C CA . ASP A 1 179 ? 12.150 9.104 -29.168 1.00 44.09 179 ASP A CA 1
ATOM 1425 C C . ASP A 1 179 ? 11.133 9.505 -30.255 1.00 44.09 179 ASP A C 1
ATOM 1427 O O . ASP A 1 179 ? 11.448 9.479 -31.444 1.00 44.09 179 ASP A O 1
ATOM 1431 N N . ASN A 1 180 ? 9.932 9.965 -29.885 1.00 43.50 180 ASN A N 1
ATOM 1432 C CA . ASN A 1 180 ? 8.923 10.409 -30.860 1.00 43.50 180 ASN A CA 1
ATOM 1433 C C . ASN A 1 180 ? 9.251 11.757 -31.539 1.00 43.50 180 ASN A C 1
ATOM 1435 O O . ASN A 1 180 ? 8.554 12.154 -32.472 1.00 43.50 180 ASN A O 1
ATOM 1439 N N . LEU A 1 181 ? 10.303 12.459 -31.100 1.00 45.09 181 LEU A N 1
ATOM 1440 C CA . LEU A 1 181 ? 10.777 13.705 -31.717 1.00 45.09 181 LEU A CA 1
ATOM 1441 C C . LEU A 1 181 ? 11.819 13.483 -32.824 1.00 45.09 181 LEU A C 1
ATOM 1443 O O . LEU A 1 181 ? 12.018 14.381 -33.636 1.00 45.09 181 LEU A O 1
ATOM 1447 N N . ASN A 1 182 ? 12.432 12.298 -32.917 1.00 44.16 182 ASN A N 1
ATOM 1448 C CA . ASN A 1 182 ? 13.425 11.981 -33.943 1.00 44.16 182 ASN A CA 1
ATOM 1449 C C . ASN A 1 182 ? 13.097 10.636 -34.586 1.00 44.16 182 ASN A C 1
ATOM 1451 O O . ASN A 1 182 ? 13.505 9.579 -34.121 1.00 44.16 182 ASN A O 1
ATOM 1455 N N . ASN A 1 183 ? 12.359 10.719 -35.689 1.00 41.41 183 ASN A N 1
ATOM 1456 C CA . ASN A 1 183 ? 11.804 9.639 -36.498 1.00 41.41 183 ASN A CA 1
ATOM 1457 C C . ASN A 1 183 ? 12.882 8.696 -37.094 1.00 41.41 183 ASN A C 1
ATOM 1459 O O . ASN A 1 183 ? 13.105 8.663 -38.301 1.00 41.41 183 ASN A O 1
ATOM 1463 N N . THR A 1 184 ? 13.573 7.931 -36.248 1.00 39.25 184 THR A N 1
ATOM 1464 C CA . THR A 1 184 ? 14.474 6.842 -36.638 1.00 39.25 184 THR A CA 1
ATOM 1465 C C . THR A 1 184 ? 14.118 5.628 -35.797 1.00 39.25 184 THR A C 1
ATOM 1467 O O . THR A 1 184 ? 14.411 5.564 -34.608 1.00 39.25 184 THR A O 1
ATOM 1470 N N . TYR A 1 185 ? 13.443 4.668 -36.422 1.00 43.78 185 TYR A N 1
ATOM 1471 C CA . TYR A 1 185 ? 13.023 3.408 -35.820 1.00 43.78 185 TYR A CA 1
ATOM 1472 C C . TYR A 1 185 ? 14.245 2.539 -35.484 1.00 43.78 185 TYR A C 1
ATOM 1474 O O . TYR A 1 185 ? 14.569 1.611 -36.214 1.00 43.78 185 TYR A O 1
ATOM 1482 N N . ASN A 1 186 ? 14.945 2.846 -34.393 1.00 40.19 186 ASN A N 1
ATOM 1483 C CA . ASN A 1 186 ? 16.075 2.071 -33.897 1.00 40.19 186 ASN A CA 1
ATOM 1484 C C . ASN A 1 186 ? 15.880 1.827 -32.401 1.00 40.19 186 ASN A C 1
ATOM 1486 O O . ASN A 1 186 ? 16.169 2.698 -31.600 1.00 40.19 186 ASN A O 1
ATOM 1490 N N . SER A 1 187 ? 15.368 0.633 -32.079 1.00 44.28 187 SER A N 1
ATOM 1491 C CA . SER A 1 187 ? 15.442 -0.090 -30.799 1.00 44.28 187 SER A CA 1
ATOM 1492 C C . SER A 1 187 ? 15.570 0.760 -29.517 1.00 44.28 187 SER A C 1
ATOM 1494 O O . SER A 1 187 ? 16.639 1.329 -29.313 1.00 44.28 187 SER A O 1
ATOM 1496 N N . PRO A 1 188 ? 14.598 0.719 -28.576 1.00 46.66 188 PRO A N 1
ATOM 1497 C CA . PRO A 1 188 ? 14.666 1.480 -27.325 1.00 46.66 188 PRO A CA 1
ATOM 1498 C C . PRO A 1 188 ? 16.017 1.256 -26.643 1.00 46.66 188 PRO A C 1
ATOM 1500 O O . PRO A 1 188 ? 16.362 0.131 -26.256 1.00 46.66 188 PRO A O 1
ATOM 1503 N N . ILE A 1 189 ? 16.813 2.322 -26.574 1.00 43.09 189 ILE A N 1
ATOM 1504 C CA . ILE A 1 189 ? 18.152 2.300 -25.998 1.00 43.09 189 ILE A CA 1
ATOM 1505 C C . ILE A 1 189 ? 17.991 2.098 -24.490 1.00 43.09 189 ILE A C 1
ATOM 1507 O O . ILE A 1 189 ? 17.742 3.021 -23.729 1.00 43.09 189 ILE A O 1
ATOM 1511 N N . GLY A 1 190 ? 18.098 0.831 -24.093 1.00 49.22 190 GLY A N 1
ATOM 1512 C CA . GLY A 1 190 ? 18.822 0.381 -22.913 1.00 49.22 190 GLY A CA 1
ATOM 1513 C C . GLY A 1 190 ? 18.548 1.089 -21.592 1.00 49.22 190 GLY A C 1
ATOM 1514 O O . GLY A 1 190 ? 19.486 1.604 -21.000 1.00 49.22 190 GLY A O 1
ATOM 1515 N N . ASP A 1 191 ? 17.344 0.953 -21.044 1.00 54.16 191 ASP A N 1
ATOM 1516 C CA . ASP A 1 191 ? 17.207 0.941 -19.591 1.00 54.16 191 ASP A CA 1
ATOM 1517 C C . ASP A 1 191 ? 16.084 -0.010 -19.153 1.00 54.16 191 ASP A C 1
ATOM 1519 O O . ASP A 1 191 ? 14.956 0.068 -19.636 1.00 54.16 191 ASP A O 1
ATOM 1523 N N . ASN A 1 192 ? 16.402 -0.964 -18.269 1.00 56.41 192 ASN A N 1
ATOM 1524 C CA . ASN A 1 192 ? 15.396 -1.874 -17.697 1.00 56.41 192 ASN A CA 1
ATOM 1525 C C . ASN A 1 192 ? 14.746 -1.242 -16.456 1.00 56.41 192 ASN A C 1
ATOM 1527 O O . ASN A 1 192 ? 14.233 -1.971 -15.613 1.00 56.41 192 ASN A O 1
ATOM 1531 N N . THR A 1 193 ? 14.789 0.085 -16.312 1.00 57.28 193 THR A N 1
ATOM 1532 C CA . THR A 1 193 ? 14.221 0.828 -15.178 1.00 57.28 193 THR A CA 1
ATOM 1533 C C . THR A 1 193 ? 12.728 0.608 -14.988 1.00 57.28 193 THR A C 1
ATOM 1535 O O . THR A 1 193 ? 12.266 0.625 -13.851 1.00 57.28 193 THR A O 1
ATOM 1538 N N . GLY A 1 194 ? 11.994 0.260 -16.052 1.00 62.72 194 GLY A N 1
ATOM 1539 C CA . GLY A 1 194 ? 10.595 -0.168 -15.948 1.00 62.72 194 GLY A CA 1
ATOM 1540 C C . GLY A 1 194 ? 10.396 -1.473 -15.157 1.00 62.72 194 GLY A C 1
ATOM 1541 O O . GLY A 1 194 ? 9.267 -1.830 -14.837 1.00 62.72 194 GLY A O 1
ATOM 1542 N N . MET A 1 195 ? 11.469 -2.205 -14.826 1.00 75.38 195 MET A N 1
ATOM 1543 C CA . MET A 1 195 ? 11.413 -3.426 -14.012 1.00 75.38 195 MET A CA 1
ATOM 1544 C C . MET A 1 195 ? 11.518 -3.173 -12.504 1.00 75.38 195 MET A C 1
ATOM 1546 O O . MET A 1 195 ? 11.187 -4.080 -11.739 1.00 75.38 195 MET A O 1
ATOM 1550 N N . CYS A 1 196 ? 11.953 -1.988 -12.058 1.00 65.81 196 CYS A N 1
ATOM 1551 C CA . CYS A 1 196 ? 12.241 -1.716 -10.644 1.00 65.81 196 CYS A CA 1
ATOM 1552 C C . CYS A 1 196 ? 11.035 -2.009 -9.733 1.00 65.81 196 CYS A C 1
ATOM 1554 O O . CYS A 1 196 ? 11.186 -2.663 -8.701 1.00 65.81 196 CYS A O 1
ATOM 1556 N N . ALA A 1 197 ? 9.838 -1.624 -10.182 1.00 62.81 197 ALA A N 1
ATOM 1557 C CA . ALA A 1 197 ? 8.560 -1.816 -9.493 1.00 62.81 197 ALA A CA 1
ATOM 1558 C C . ALA A 1 197 ? 8.029 -3.265 -9.479 1.00 62.81 197 ALA A C 1
ATOM 1560 O O . ALA A 1 197 ? 7.030 -3.547 -8.823 1.00 62.81 197 ALA A O 1
ATOM 1561 N N . TYR A 1 198 ? 8.658 -4.190 -10.211 1.00 72.00 198 TYR A N 1
ATOM 1562 C CA . TYR A 1 198 ? 8.165 -5.562 -10.413 1.00 72.00 198 TYR A CA 1
ATOM 1563 C C . TYR A 1 198 ? 9.087 -6.611 -9.788 1.00 72.00 198 TYR A C 1
ATOM 1565 O O . TYR A 1 198 ? 9.129 -7.762 -10.225 1.00 72.00 198 TYR A O 1
ATOM 1573 N N . THR A 1 199 ? 9.849 -6.206 -8.773 1.00 74.50 199 THR A N 1
ATOM 1574 C CA . THR A 1 199 ? 10.727 -7.093 -8.012 1.00 74.50 199 THR A CA 1
ATOM 1575 C C . THR A 1 199 ? 9.895 -8.057 -7.161 1.00 74.50 199 THR A C 1
ATOM 1577 O O . THR A 1 199 ? 9.011 -7.640 -6.423 1.00 74.50 199 THR A O 1
ATOM 1580 N N . ILE A 1 200 ? 10.207 -9.353 -7.222 1.00 77.19 200 ILE A N 1
ATOM 1581 C CA . ILE A 1 200 ? 9.641 -10.390 -6.350 1.00 77.19 200 ILE A CA 1
ATOM 1582 C C . ILE A 1 200 ? 10.818 -11.097 -5.685 1.00 77.19 200 ILE A C 1
ATOM 1584 O O . ILE A 1 200 ? 11.602 -11.774 -6.354 1.00 77.19 200 ILE A O 1
ATOM 1588 N N . GLN A 1 201 ? 10.951 -10.921 -4.372 1.00 70.25 201 GLN A N 1
ATOM 1589 C CA . GLN A 1 201 ? 12.036 -11.478 -3.550 1.00 70.25 201 GLN A CA 1
ATOM 1590 C C . GLN A 1 201 ? 11.515 -12.287 -2.352 1.00 70.25 201 GLN A C 1
ATOM 1592 O O . GLN A 1 201 ? 12.198 -12.435 -1.343 1.00 70.25 201 GLN A O 1
ATOM 1597 N N . ASP A 1 202 ? 10.306 -12.826 -2.461 1.00 71.75 202 ASP A N 1
ATOM 1598 C CA . ASP A 1 202 ? 9.703 -13.655 -1.423 1.00 71.75 202 ASP A CA 1
ATOM 1599 C C . ASP A 1 202 ? 10.149 -15.124 -1.578 1.00 71.75 202 ASP A C 1
ATOM 1601 O O . ASP A 1 202 ? 10.003 -15.744 -2.635 1.00 71.75 202 ASP A O 1
ATOM 1605 N N . SER A 1 203 ? 10.729 -15.669 -0.505 1.00 70.00 203 SER A N 1
ATOM 1606 C CA . SER A 1 203 ? 11.306 -17.016 -0.439 1.00 70.00 203 SER A CA 1
ATOM 1607 C C . SER A 1 203 ? 10.270 -18.145 -0.421 1.00 70.00 203 SER A C 1
ATOM 1609 O O . SER A 1 203 ? 10.630 -19.315 -0.593 1.00 70.00 203 SER A O 1
ATOM 1611 N N . THR A 1 204 ? 8.985 -17.828 -0.248 1.00 75.69 204 THR A N 1
ATOM 1612 C CA . THR A 1 204 ? 7.892 -18.802 -0.339 1.00 75.69 204 THR A CA 1
ATOM 1613 C C . THR A 1 204 ? 7.663 -19.267 -1.782 1.00 75.69 204 THR A C 1
ATOM 1615 O O . THR A 1 204 ? 7.336 -20.443 -2.003 1.00 75.69 204 THR A O 1
ATOM 1618 N N . TYR A 1 205 ? 7.938 -18.412 -2.774 1.00 80.00 205 TYR A N 1
ATOM 1619 C CA . TYR A 1 205 ? 7.819 -18.731 -4.197 1.00 80.00 205 TYR A CA 1
ATOM 1620 C C . TYR A 1 205 ? 8.949 -19.640 -4.700 1.00 80.00 205 TYR A C 1
ATOM 1622 O O . TYR A 1 205 ? 10.027 -19.754 -4.121 1.00 80.00 205 TYR A O 1
ATOM 1630 N N . SER A 1 206 ? 8.713 -20.309 -5.830 1.00 85.81 206 SER A N 1
ATOM 1631 C CA . SER A 1 206 ? 9.748 -21.104 -6.511 1.00 85.81 206 SER A CA 1
ATOM 1632 C C . SER A 1 206 ? 10.728 -20.251 -7.325 1.00 85.81 206 SER A C 1
ATOM 1634 O O . SER A 1 206 ? 11.784 -20.748 -7.722 1.00 85.81 206 SER A O 1
ATOM 1636 N N . PHE A 1 207 ? 10.393 -18.982 -7.573 1.00 86.38 207 PHE A N 1
ATOM 1637 C CA . PHE A 1 207 ? 11.156 -18.062 -8.412 1.00 86.38 207 PHE A CA 1
ATOM 1638 C C . PHE A 1 207 ? 11.247 -16.678 -7.773 1.00 86.38 207 PHE A C 1
ATOM 1640 O O . PHE A 1 207 ? 10.305 -16.235 -7.124 1.00 86.38 207 PHE A O 1
ATOM 1647 N N . ALA A 1 208 ? 12.351 -15.986 -8.038 1.00 83.00 208 ALA A N 1
ATOM 1648 C CA . ALA A 1 208 ? 12.520 -14.565 -7.759 1.00 83.00 208 ALA A CA 1
ATOM 1649 C C . ALA A 1 208 ? 12.755 -13.804 -9.061 1.00 83.00 208 ALA A C 1
ATOM 1651 O O . ALA A 1 208 ? 13.379 -14.330 -9.986 1.00 83.00 208 ALA A O 1
ATOM 1652 N N . ILE A 1 209 ? 12.318 -12.551 -9.102 1.00 86.25 209 ILE A N 1
ATOM 1653 C CA . ILE A 1 209 ? 12.661 -11.589 -10.150 1.00 86.25 209 ILE A CA 1
ATOM 1654 C C . ILE A 1 209 ? 13.248 -10.345 -9.489 1.00 86.25 209 ILE A C 1
ATOM 1656 O O . ILE A 1 209 ? 12.664 -9.801 -8.558 1.00 86.25 209 ILE A O 1
ATOM 1660 N N . ASN A 1 210 ? 14.433 -9.911 -9.920 1.00 77.25 210 ASN A N 1
ATOM 1661 C CA . ASN A 1 210 ? 15.037 -8.685 -9.390 1.00 77.25 210 ASN A CA 1
ATOM 1662 C C . ASN A 1 210 ? 14.548 -7.436 -10.144 1.00 77.25 210 ASN A C 1
ATOM 1664 O O . ASN A 1 210 ? 13.954 -7.550 -11.215 1.00 77.25 210 ASN A O 1
ATOM 1668 N N . GLY A 1 211 ? 14.892 -6.246 -9.645 1.00 69.38 211 GLY A N 1
ATOM 1669 C CA . GLY A 1 211 ? 14.516 -4.968 -10.266 1.00 69.38 211 GLY A CA 1
ATOM 1670 C C . GLY A 1 211 ? 15.096 -4.718 -11.662 1.00 69.38 211 GLY A C 1
ATOM 1671 O O . GLY A 1 211 ? 14.827 -3.687 -12.255 1.00 69.38 211 GLY A O 1
ATOM 1672 N N . HIS A 1 212 ? 15.898 -5.642 -12.205 1.00 73.88 212 HIS A N 1
ATOM 1673 C CA . HIS A 1 212 ? 16.399 -5.605 -13.584 1.00 73.88 212 HIS A CA 1
ATOM 1674 C C . HIS A 1 212 ? 15.696 -6.650 -14.471 1.00 73.88 212 HIS A C 1
ATOM 1676 O O . HIS A 1 212 ? 16.124 -6.895 -15.602 1.00 73.88 212 HIS A O 1
ATOM 1682 N N . GLY A 1 213 ? 14.669 -7.325 -13.951 1.00 80.50 213 GLY A N 1
ATOM 1683 C CA . GLY A 1 213 ? 13.903 -8.364 -14.631 1.00 80.50 213 GLY A CA 1
ATOM 1684 C C . GLY A 1 213 ? 14.600 -9.713 -14.772 1.00 80.50 213 GLY A C 1
ATOM 1685 O O . GLY A 1 213 ? 14.159 -10.550 -15.559 1.00 80.50 213 GLY A O 1
ATOM 1686 N N . VAL A 1 214 ? 15.689 -9.956 -14.037 1.00 86.50 214 VAL A N 1
ATOM 1687 C CA . VAL A 1 214 ? 16.380 -11.255 -14.034 1.00 86.50 214 VAL A CA 1
ATOM 1688 C C . VAL A 1 214 ? 15.614 -12.233 -13.154 1.00 86.50 214 VAL A C 1
ATOM 1690 O O . VAL A 1 214 ? 15.472 -11.994 -11.957 1.00 86.50 214 VAL A O 1
ATOM 1693 N N . ILE A 1 215 ? 15.180 -13.346 -13.747 1.00 89.69 215 ILE A N 1
ATOM 1694 C CA . ILE A 1 215 ? 14.455 -14.417 -13.063 1.00 89.69 215 ILE A CA 1
ATOM 1695 C C . ILE A 1 215 ? 15.438 -15.503 -12.626 1.00 89.69 215 ILE A C 1
ATOM 1697 O O . ILE A 1 215 ? 16.253 -15.976 -13.429 1.00 89.69 215 ILE A O 1
ATOM 1701 N N . ARG A 1 216 ? 15.344 -15.916 -11.363 1.00 87.75 216 ARG A N 1
ATOM 1702 C CA . ARG A 1 216 ? 16.136 -16.993 -10.757 1.00 87.75 216 ARG A CA 1
ATOM 1703 C C . ARG A 1 216 ? 15.229 -18.007 -10.078 1.00 87.75 216 ARG A C 1
ATOM 1705 O O . ARG A 1 216 ? 14.155 -17.664 -9.593 1.00 87.75 216 ARG A O 1
ATOM 1712 N N . SER A 1 217 ? 15.681 -19.250 -10.042 1.00 87.69 217 SER A N 1
ATOM 1713 C CA . SER A 1 217 ? 15.096 -20.304 -9.216 1.00 87.69 217 SER A CA 1
ATOM 1714 C C . SER A 1 217 ? 15.421 -20.047 -7.745 1.00 87.69 217 SER A C 1
ATOM 1716 O O . SER A 1 217 ? 16.536 -19.650 -7.417 1.00 87.69 217 SER A O 1
ATOM 1718 N N . LEU A 1 218 ? 14.477 -20.303 -6.846 1.00 81.25 218 LEU A N 1
ATOM 1719 C CA . LEU A 1 218 ? 14.730 -20.314 -5.397 1.00 81.25 218 LEU A CA 1
ATOM 1720 C C . LEU A 1 218 ? 14.763 -21.733 -4.827 1.00 81.25 218 LEU A C 1
ATOM 1722 O O . LEU A 1 218 ? 15.243 -21.955 -3.721 1.00 81.25 218 LEU A O 1
ATOM 1726 N N . LYS A 1 219 ? 14.269 -22.704 -5.598 1.00 82.44 219 LYS A N 1
ATOM 1727 C CA . LYS A 1 219 ? 14.179 -24.114 -5.219 1.00 82.44 219 LYS A CA 1
ATOM 1728 C C . LYS A 1 219 ? 14.765 -24.985 -6.322 1.00 82.44 219 LYS A C 1
ATOM 1730 O O . LYS A 1 219 ? 14.922 -24.548 -7.463 1.00 82.44 219 LYS A O 1
ATOM 1735 N N . ARG A 1 220 ? 15.124 -26.217 -5.964 1.00 81.31 220 ARG A N 1
ATOM 1736 C CA . ARG A 1 220 ? 15.582 -27.226 -6.919 1.00 81.31 220 ARG A CA 1
ATOM 1737 C C . ARG A 1 220 ? 14.345 -27.856 -7.562 1.00 81.31 220 ARG A C 1
ATOM 1739 O O . ARG A 1 220 ? 13.384 -28.155 -6.861 1.00 81.31 220 ARG A O 1
ATOM 1746 N N . PHE A 1 221 ? 14.369 -28.055 -8.878 1.00 73.06 221 PHE A N 1
ATOM 1747 C CA . PHE A 1 221 ? 13.239 -28.632 -9.624 1.00 73.06 221 PHE A CA 1
ATOM 1748 C C . PHE A 1 221 ? 13.353 -30.145 -9.837 1.00 73.06 221 PHE A C 1
ATOM 1750 O O . PHE A 1 221 ? 12.530 -30.734 -10.531 1.00 73.06 221 PHE A O 1
ATOM 1757 N N . ASN A 1 222 ? 14.356 -30.778 -9.225 1.00 71.56 222 ASN A N 1
ATOM 1758 C CA . ASN A 1 222 ? 14.591 -32.209 -9.312 1.00 71.56 222 ASN A CA 1
ATOM 1759 C C . ASN A 1 222 ? 14.797 -32.820 -7.919 1.00 71.56 222 ASN A C 1
ATOM 1761 O O . ASN A 1 222 ? 15.643 -32.349 -7.158 1.00 71.56 222 ASN A O 1
ATOM 1765 N N . ASN A 1 223 ? 14.038 -33.880 -7.630 1.00 55.81 223 ASN A N 1
ATOM 1766 C CA . ASN A 1 223 ? 14.120 -34.691 -6.410 1.00 55.81 223 ASN A CA 1
ATOM 1767 C C . ASN A 1 223 ? 15.018 -35.937 -6.569 1.00 55.81 223 ASN A C 1
ATOM 1769 O O . ASN A 1 223 ? 15.152 -36.715 -5.629 1.00 55.81 223 ASN A O 1
ATOM 1773 N N . HIS A 1 224 ? 15.640 -36.171 -7.731 1.00 49.66 224 HIS A N 1
ATOM 1774 C CA . HIS A 1 224 ? 16.325 -37.442 -8.018 1.00 49.66 224 HIS A CA 1
ATOM 1775 C C . HIS A 1 224 ? 17.705 -37.662 -7.369 1.00 49.66 224 HIS A C 1
ATOM 1777 O O . HIS A 1 224 ? 18.436 -38.544 -7.812 1.00 49.66 224 HIS A O 1
ATOM 1783 N N . THR A 1 225 ? 18.084 -36.945 -6.307 1.00 49.50 225 THR A N 1
ATOM 1784 C CA . THR A 1 225 ? 19.368 -37.214 -5.620 1.00 49.50 225 THR A CA 1
ATOM 1785 C C . THR A 1 225 ? 19.321 -37.209 -4.094 1.00 49.50 225 THR A C 1
ATOM 1787 O O . THR A 1 225 ? 20.376 -37.065 -3.488 1.00 49.50 225 THR A O 1
ATOM 1790 N N . ASP A 1 226 ? 18.164 -37.432 -3.466 1.00 48.03 226 ASP A N 1
ATOM 1791 C CA . ASP A 1 226 ? 18.108 -37.640 -2.003 1.00 48.03 226 ASP A CA 1
ATOM 1792 C C . ASP A 1 226 ? 17.930 -39.121 -1.608 1.00 48.03 226 ASP A C 1
ATOM 1794 O O . ASP A 1 226 ? 17.877 -39.453 -0.428 1.00 48.03 226 ASP A O 1
ATOM 1798 N N . SER A 1 227 ? 17.899 -40.048 -2.576 1.00 42.34 227 SER A N 1
ATOM 1799 C CA . SER A 1 227 ? 17.748 -41.491 -2.320 1.00 42.34 227 SER A CA 1
ATOM 1800 C C . SER A 1 227 ? 19.027 -42.328 -2.469 1.00 42.34 227 SER A C 1
ATOM 1802 O O . SER A 1 227 ? 18.962 -43.538 -2.283 1.00 42.34 227 SER A O 1
ATOM 1804 N N . VAL A 1 228 ? 20.188 -41.730 -2.773 1.00 45.66 228 VAL A N 1
ATOM 1805 C CA . VAL A 1 228 ? 21.444 -42.491 -3.002 1.00 45.66 228 VAL A CA 1
ATOM 1806 C C . VAL A 1 228 ? 22.566 -42.140 -2.010 1.00 45.66 228 VAL A C 1
ATOM 1808 O O . VAL A 1 228 ? 23.627 -42.749 -2.048 1.00 45.66 228 VAL A O 1
ATOM 1811 N N . MET A 1 229 ? 22.346 -41.221 -1.061 1.00 40.84 229 MET A N 1
ATOM 1812 C CA . MET A 1 229 ? 23.361 -40.871 -0.046 1.00 40.84 229 MET A CA 1
ATOM 1813 C C . MET A 1 229 ? 23.035 -41.290 1.397 1.00 40.84 229 MET A C 1
ATOM 1815 O O . MET A 1 229 ? 23.800 -40.965 2.295 1.00 40.84 229 MET A O 1
ATOM 1819 N N . ASN A 1 230 ? 21.974 -42.077 1.619 1.00 41.47 230 ASN A N 1
ATOM 1820 C CA . ASN A 1 230 ? 21.674 -42.699 2.923 1.00 41.47 230 ASN A CA 1
ATOM 1821 C C . ASN A 1 230 ? 21.909 -44.223 2.948 1.00 41.47 230 ASN A C 1
ATOM 1823 O O . ASN A 1 230 ? 21.367 -44.926 3.798 1.00 41.47 230 ASN A O 1
ATOM 1827 N N . SER A 1 231 ? 22.718 -44.750 2.026 1.00 41.19 231 SER A N 1
ATOM 1828 C CA . SER A 1 231 ? 23.166 -46.145 2.062 1.00 41.19 231 SER A CA 1
ATOM 1829 C C . SER A 1 231 ? 24.623 -46.279 1.616 1.00 41.19 231 SER A C 1
ATOM 1831 O O . SER A 1 231 ? 24.899 -46.876 0.576 1.00 41.19 231 SER A O 1
ATOM 1833 N N . MET A 1 232 ? 25.543 -45.704 2.391 1.00 38.38 232 MET A N 1
ATOM 1834 C CA . MET A 1 232 ? 26.916 -46.196 2.559 1.00 38.38 232 MET A CA 1
ATOM 1835 C C . MET A 1 232 ? 27.367 -45.921 3.987 1.00 38.38 232 MET A C 1
ATOM 1837 O O . MET A 1 232 ? 27.097 -44.799 4.468 1.00 38.38 232 MET A O 1
#

Radius of gyration: 26.35 Å; chains: 1; bounding box: 46×68×111 Å

pLDDT: mean 74.12, std 18.6, range [29.25, 97.94]

Sequence (232 aa):
MKCTSAIVFLLNFFLVQSQLLWNFSPSSKEVFHAYVNEKTHSIQVFPSIQVNPIADSKLCSIVLLPTERNNVPDFITGNVLDQDKGYGYLTFNGSLYHEAEAAGNLEAKTGFYHLRILAKDCSNPPKSTISWPITFEHIRSDVPIWSKRRYHFNIDSLHRPGDKIGKVTAYSSSLSTLDNLNNTYNSPIGDNTGMCAYTIQDSTYSFAINGHGVIRSLKRFNNHTDSVMNSM